Protein AF-A0A935ZWK7-F1 (afdb_monomer)

Secondary structure (DSSP, 8-state):
--SSSSSSSSSTT-PPPS---PEEEEEPPPB-TTS-HHHHHHHHHHHHHHH-BTTEEEPPHHHHHHHHHHH-TTTTT-HHHHHHHHHHHT-SEEEEEEEEEEETTEEEEEEEEEETTTTEEEEEEEEEESS--HHHHHHHHHHHHHHHHHHHHHHHS----------------------------PPPP-HHHHHHHHHHHHHHHHHHHHHHHHHHHHT-S----TT------THHHHHHHHHHHHHHHHHHHHHHHHHHHHHHHHHHHHTT--------SS--------

Structure (mmCIF, N/CA/C/O backbone):
data_AF-A0A935ZWK7-F1
#
_entry.id   AF-A0A935ZWK7-F1
#
loop_
_atom_site.group_PDB
_atom_site.id
_atom_site.type_symbol
_atom_site.label_atom_id
_atom_site.label_alt_id
_atom_site.label_comp_id
_atom_site.label_asym_id
_atom_site.label_entity_id
_atom_site.label_seq_id
_atom_site.pdbx_PDB_ins_code
_atom_site.Cartn_x
_atom_site.Cartn_y
_atom_site.Cartn_z
_atom_site.occupancy
_atom_site.B_iso_or_equiv
_atom_site.auth_seq_id
_atom_site.auth_comp_id
_atom_site.auth_asym_id
_atom_site.auth_atom_id
_atom_site.pdbx_PDB_model_num
ATOM 1 N N . MET A 1 1 ? -1.392 36.561 60.051 1.00 48.09 1 MET A N 1
ATOM 2 C CA . MET A 1 1 ? -0.704 35.305 59.671 1.00 48.09 1 MET A CA 1
ATOM 3 C C . MET A 1 1 ? -1.728 34.200 59.378 1.00 48.09 1 MET A C 1
ATOM 5 O O . MET A 1 1 ? -1.717 33.194 60.062 1.00 48.09 1 MET A O 1
ATOM 9 N N . ILE A 1 2 ? -2.638 34.373 58.407 1.00 50.47 2 ILE A N 1
ATOM 10 C CA . ILE A 1 2 ? -3.580 33.320 57.958 1.00 50.47 2 ILE A CA 1
ATOM 11 C C . ILE A 1 2 ? -4.003 33.648 56.513 1.00 50.47 2 ILE A C 1
ATOM 13 O O . ILE A 1 2 ? -5.090 34.166 56.312 1.00 50.47 2 ILE A O 1
ATOM 17 N N . THR A 1 3 ? -3.147 33.455 55.504 1.00 49.59 3 THR A N 1
ATOM 18 C CA . THR A 1 3 ? -3.555 33.679 54.090 1.00 49.59 3 THR A CA 1
ATOM 19 C C . THR A 1 3 ? -2.756 32.897 53.036 1.00 49.59 3 THR A C 1
ATOM 21 O O . THR A 1 3 ? -2.956 33.125 51.850 1.00 49.59 3 THR A O 1
ATOM 24 N N . ALA A 1 4 ? -1.883 31.951 53.406 1.00 52.19 4 ALA A N 1
ATOM 25 C CA . ALA A 1 4 ? -1.038 31.243 52.426 1.00 52.19 4 ALA A CA 1
ATOM 26 C C . ALA A 1 4 ? -1.385 29.756 52.212 1.00 52.19 4 ALA A C 1
ATOM 28 O O . ALA A 1 4 ? -0.907 29.156 51.256 1.00 52.19 4 ALA A O 1
ATOM 29 N N . SER A 1 5 ? -2.226 29.148 53.054 1.00 52.44 5 SER A N 1
ATOM 30 C CA . SER A 1 5 ? -2.435 27.689 53.026 1.00 52.44 5 SER A CA 1
ATOM 31 C C . SER A 1 5 ? -3.630 27.218 52.192 1.00 52.44 5 SER A C 1
ATOM 33 O O . SER A 1 5 ? -3.765 26.018 51.989 1.00 52.44 5 SER A O 1
ATOM 35 N N . LEU A 1 6 ? -4.483 28.115 51.678 1.00 50.94 6 LEU A N 1
ATOM 36 C CA . LEU A 1 6 ? -5.668 27.709 50.904 1.00 50.94 6 LEU A CA 1
ATOM 37 C C . LEU A 1 6 ? -5.434 27.586 49.388 1.00 50.94 6 LEU A C 1
ATOM 39 O O . LEU A 1 6 ? -6.281 27.033 48.698 1.00 50.94 6 LEU A O 1
ATOM 43 N N . LEU A 1 7 ? -4.299 28.063 48.864 1.00 50.19 7 LEU A N 1
ATOM 44 C CA . LEU A 1 7 ? -4.028 28.058 47.417 1.00 50.19 7 LEU A CA 1
ATOM 45 C C . LEU A 1 7 ? -3.317 26.789 46.914 1.00 50.19 7 LEU A C 1
ATOM 47 O O . LEU A 1 7 ? -3.263 26.565 45.711 1.00 50.19 7 LEU A O 1
ATOM 51 N N . LEU A 1 8 ? -2.800 25.942 47.811 1.00 50.59 8 LEU A N 1
ATOM 52 C CA . LEU A 1 8 ? -2.142 24.680 47.439 1.00 50.59 8 LEU A CA 1
ATOM 53 C C . LEU A 1 8 ? -3.094 23.475 47.376 1.00 50.59 8 LEU A C 1
ATOM 55 O O . LEU A 1 8 ? -2.723 22.448 46.818 1.00 50.59 8 LEU A O 1
ATOM 59 N N . ALA A 1 9 ? -4.321 23.588 47.892 1.00 51.53 9 ALA A N 1
ATOM 60 C CA . ALA A 1 9 ? -5.284 22.483 47.879 1.00 51.53 9 ALA A CA 1
ATOM 61 C C . ALA A 1 9 ? -6.073 22.358 46.559 1.00 51.53 9 ALA A C 1
ATOM 63 O O . ALA A 1 9 ? -6.648 21.308 46.297 1.00 51.53 9 ALA A O 1
ATOM 64 N N . THR A 1 10 ? -6.082 23.388 45.704 1.00 52.25 10 THR A N 1
ATOM 65 C CA . THR A 1 10 ? -6.788 23.379 44.405 1.00 52.25 10 THR A CA 1
ATOM 66 C C . THR A 1 10 ? -5.916 22.982 43.211 1.00 52.25 10 THR A C 1
ATOM 68 O O . THR A 1 10 ? -6.448 22.764 42.129 1.00 52.25 10 THR A O 1
ATOM 71 N N . LEU A 1 11 ? -4.596 22.846 43.381 1.00 51.00 11 LEU A N 1
ATOM 72 C CA . LEU A 1 11 ? -3.681 22.401 42.315 1.00 51.00 11 LEU A CA 1
ATOM 73 C C . LEU A 1 11 ? -3.442 20.881 42.304 1.00 51.00 11 LEU A C 1
ATOM 75 O O . LEU A 1 11 ? -2.898 20.366 41.335 1.00 51.00 11 LEU A O 1
ATOM 79 N N . ALA A 1 12 ? -3.874 20.156 43.341 1.00 50.16 12 ALA A N 1
ATOM 80 C CA . ALA A 1 12 ? -3.676 18.707 43.456 1.00 50.16 12 ALA A CA 1
ATOM 81 C C . ALA A 1 12 ? -4.795 17.857 42.815 1.00 50.16 12 ALA A C 1
ATOM 83 O O . ALA A 1 12 ? -4.689 16.636 42.808 1.00 50.16 12 ALA A O 1
ATOM 84 N N . THR A 1 13 ? -5.852 18.470 42.270 1.00 51.25 13 THR A N 1
ATOM 85 C CA . THR A 1 13 ? -6.933 17.765 41.548 1.00 51.25 13 THR A CA 1
ATOM 86 C C . THR A 1 13 ? -6.835 17.883 40.028 1.00 51.25 13 THR A C 1
ATOM 88 O O . THR A 1 13 ? -7.655 17.308 39.320 1.00 51.25 13 THR A O 1
ATOM 91 N N . LEU A 1 14 ? -5.809 18.563 39.505 1.00 47.50 14 LEU A N 1
ATOM 92 C CA . LEU A 1 14 ? -5.382 18.411 38.112 1.00 47.50 14 LEU A CA 1
ATOM 93 C C . LEU A 1 14 ? -4.530 17.138 38.002 1.00 47.50 14 LEU A C 1
ATOM 95 O O . LEU A 1 14 ? -3.352 17.191 37.655 1.00 47.50 14 LEU A O 1
ATOM 99 N N . GLN A 1 15 ? -5.118 15.987 38.342 1.00 52.16 15 GLN A N 1
ATOM 100 C CA . GLN A 1 15 ? -4.635 14.734 37.772 1.00 52.16 15 GLN A CA 1
ATOM 101 C C . GLN A 1 15 ? -4.740 14.917 36.252 1.00 52.16 15 GLN A C 1
ATOM 103 O O . GLN A 1 15 ? -5.825 15.286 35.786 1.00 52.16 15 GLN A O 1
ATOM 108 N N . PRO A 1 16 ? -3.642 14.771 35.482 1.00 52.88 16 PRO A N 1
ATOM 109 C CA . PRO A 1 16 ? -3.767 14.678 34.035 1.00 52.88 16 PRO A CA 1
ATOM 110 C C . PRO A 1 16 ? -4.803 13.588 33.790 1.00 52.88 16 PRO A C 1
ATOM 112 O O . PRO A 1 16 ? -4.703 12.522 34.392 1.00 52.88 16 PRO A O 1
ATOM 115 N N . ALA A 1 17 ? -5.858 13.921 33.047 1.00 55.53 17 ALA A N 1
ATOM 116 C CA . ALA A 1 17 ? -6.913 12.972 32.741 1.00 55.53 17 ALA A CA 1
ATOM 117 C C . ALA A 1 17 ? -6.248 11.685 32.242 1.00 55.53 17 ALA A C 1
ATOM 119 O O . ALA A 1 17 ? -5.498 11.732 31.267 1.00 55.53 17 ALA A O 1
ATOM 120 N N . ASP A 1 18 ? -6.452 10.604 32.997 1.00 50.31 18 ASP A N 1
ATOM 121 C CA . ASP A 1 18 ? -5.977 9.268 32.674 1.00 50.31 18 ASP A CA 1
ATOM 122 C C . ASP A 1 18 ? -6.343 8.954 31.221 1.00 50.31 18 ASP A C 1
ATOM 124 O O . ASP A 1 18 ? -7.511 9.054 30.838 1.00 50.31 18 ASP A O 1
ATOM 128 N N . ASP A 1 19 ? -5.310 8.615 30.451 1.00 56.81 19 ASP A N 1
ATOM 129 C CA . ASP A 1 19 ? -5.327 7.804 29.239 1.00 56.81 19 ASP A CA 1
ATOM 130 C C . ASP A 1 19 ? -6.547 8.009 28.327 1.00 56.81 19 ASP A C 1
ATOM 132 O O . ASP A 1 19 ? -7.502 7.224 28.330 1.00 56.81 19 ASP A O 1
ATOM 136 N N . GLU A 1 20 ? -6.493 9.038 27.468 1.00 56.72 20 GLU A N 1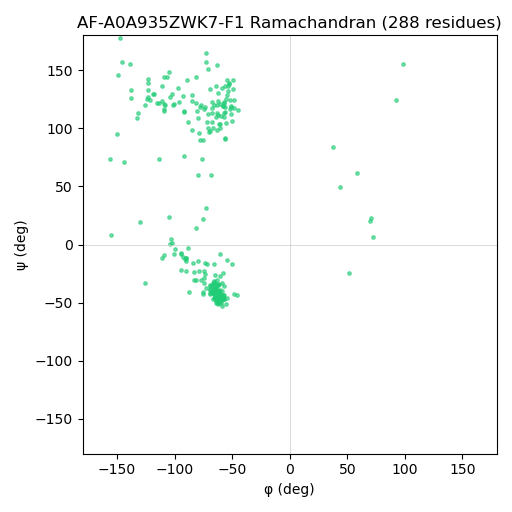
ATOM 137 C CA . GLU A 1 20 ? -7.314 9.017 26.254 1.00 56.72 20 GLU A CA 1
ATOM 138 C C . GLU A 1 20 ? -7.104 7.663 25.556 1.00 56.72 20 GLU A C 1
ATOM 140 O O . GLU A 1 20 ? -5.957 7.213 25.436 1.00 56.72 20 GLU A O 1
ATOM 145 N N . PRO A 1 21 ? -8.186 6.986 25.122 1.00 58.16 21 PRO A N 1
ATOM 146 C CA . PRO A 1 21 ? -8.098 5.654 24.546 1.00 58.16 21 PRO A CA 1
ATOM 147 C C . PRO A 1 21 ? -7.227 5.732 23.301 1.00 58.16 21 PRO A C 1
ATOM 149 O O . PRO A 1 21 ? -7.666 6.170 22.241 1.00 58.16 21 PRO A O 1
ATOM 152 N N . THR A 1 22 ? -5.969 5.338 23.449 1.00 78.75 22 THR A N 1
ATOM 153 C CA . THR A 1 22 ? -5.005 5.397 22.366 1.00 78.75 22 THR A CA 1
ATOM 154 C C . THR A 1 22 ? -5.307 4.211 21.463 1.00 78.75 22 THR A C 1
ATOM 156 O O . THR A 1 22 ? -5.291 3.061 21.910 1.00 78.75 22 THR A O 1
ATOM 159 N N . ALA A 1 23 ? -5.659 4.458 20.201 1.00 89.69 23 ALA A N 1
ATOM 160 C CA . ALA A 1 23 ? -5.842 3.355 19.269 1.00 89.69 23 ALA A CA 1
ATOM 161 C C . ALA A 1 23 ? -4.490 2.702 19.013 1.00 89.69 23 ALA A C 1
ATOM 163 O O . ALA A 1 23 ? -3.590 3.327 18.455 1.00 89.69 23 ALA A O 1
ATOM 164 N N . VAL A 1 24 ? -4.373 1.430 19.386 1.00 94.88 24 VAL A N 1
ATOM 165 C CA . VAL A 1 24 ? -3.205 0.620 19.053 1.00 94.88 24 VAL A CA 1
ATOM 166 C C . VAL A 1 24 ? -3.362 0.107 17.625 1.00 94.88 24 VAL A C 1
ATOM 168 O O . VAL A 1 24 ? -4.346 -0.571 17.295 1.00 94.88 24 VAL A O 1
ATOM 171 N N . VAL A 1 25 ? -2.395 0.436 16.772 1.00 96.38 25 VAL A N 1
ATOM 172 C CA . VAL A 1 25 ? -2.420 0.142 15.337 1.00 96.38 25 VAL A CA 1
ATOM 173 C C . VAL A 1 25 ? -1.191 -0.660 14.935 1.00 96.38 25 VAL A C 1
ATOM 175 O O . VAL A 1 25 ? -0.057 -0.244 15.157 1.00 96.38 25 VAL A O 1
ATOM 178 N N . GLY A 1 26 ? -1.412 -1.814 14.311 1.00 95.88 26 GLY A N 1
ATOM 179 C CA . GLY A 1 26 ? -0.348 -2.601 13.691 1.00 95.88 26 GLY A CA 1
ATOM 180 C C . GLY A 1 26 ? -0.185 -2.240 12.218 1.00 95.88 26 GLY A C 1
ATOM 181 O O . GLY A 1 26 ? -1.157 -2.300 11.465 1.00 95.88 26 GLY A O 1
ATOM 182 N N . VAL A 1 27 ? 1.032 -1.919 11.782 1.00 96.19 27 VAL A N 1
ATOM 183 C CA . VAL A 1 27 ? 1.344 -1.710 10.359 1.00 96.19 27 VAL A CA 1
ATOM 184 C C . VAL A 1 27 ? 2.007 -2.968 9.812 1.00 96.19 27 VAL A C 1
ATOM 186 O O . VAL A 1 27 ? 3.037 -3.414 10.313 1.00 96.19 27 VAL A O 1
ATOM 189 N N . LEU A 1 28 ? 1.400 -3.574 8.793 1.00 94.44 28 LEU A N 1
ATOM 190 C CA . LEU A 1 28 ? 1.948 -4.756 8.132 1.00 94.44 28 LEU A CA 1
ATOM 191 C C . LEU A 1 28 ? 3.015 -4.370 7.096 1.00 94.44 28 LEU A C 1
ATOM 193 O O . LEU A 1 28 ? 2.846 -3.361 6.406 1.00 94.44 28 LEU A O 1
ATOM 197 N N . PRO A 1 29 ? 4.084 -5.176 6.926 1.00 92.31 29 PRO A N 1
ATOM 198 C CA . PRO A 1 29 ? 5.064 -4.955 5.868 1.00 92.31 29 PRO A CA 1
ATOM 199 C C . PRO A 1 29 ? 4.385 -4.846 4.493 1.00 92.31 29 PRO A C 1
ATOM 201 O O . PRO A 1 29 ? 3.473 -5.631 4.205 1.00 92.31 29 PRO A O 1
ATOM 204 N N . PRO A 1 30 ? 4.814 -3.912 3.624 1.00 90.38 30 PRO A N 1
ATOM 205 C CA . PRO A 1 30 ? 4.126 -3.672 2.371 1.00 90.38 30 PRO A CA 1
ATOM 206 C C . PRO A 1 30 ? 4.305 -4.860 1.425 1.00 90.38 30 PRO A C 1
ATOM 208 O O . PRO A 1 30 ? 5.419 -5.348 1.201 1.00 90.38 30 PRO A O 1
ATOM 211 N N . VAL A 1 31 ? 3.210 -5.299 0.809 1.00 91.19 31 VAL A N 1
ATOM 212 C CA . VAL A 1 31 ? 3.234 -6.309 -0.252 1.00 91.19 31 VAL A CA 1
ATOM 213 C C . VAL A 1 31 ? 3.680 -5.625 -1.539 1.00 91.19 31 VAL A C 1
ATOM 215 O O . VAL A 1 31 ? 2.869 -5.077 -2.282 1.00 91.19 31 VAL A O 1
ATOM 218 N N . ALA A 1 32 ? 4.992 -5.612 -1.767 1.00 88.38 32 ALA A N 1
ATOM 219 C CA . ALA A 1 32 ? 5.602 -4.918 -2.896 1.00 88.38 32 ALA A CA 1
ATOM 220 C C . ALA A 1 32 ? 6.815 -5.686 -3.453 1.00 88.38 32 ALA A C 1
ATOM 222 O O . ALA A 1 32 ? 7.965 -5.282 -3.242 1.00 88.38 32 ALA A O 1
ATOM 223 N N . PRO A 1 33 ? 6.596 -6.835 -4.118 1.00 86.06 33 PRO A N 1
ATOM 224 C CA . PRO A 1 33 ? 7.687 -7.694 -4.582 1.00 86.06 33 PRO A CA 1
ATOM 225 C C . PRO A 1 33 ? 8.564 -7.023 -5.649 1.00 86.06 33 PRO A C 1
ATOM 227 O O . PRO A 1 33 ? 9.742 -7.351 -5.754 1.00 86.06 33 PRO A O 1
ATOM 230 N N . GLU A 1 34 ? 8.002 -6.078 -6.403 1.00 86.75 34 GLU A N 1
ATOM 231 C CA . GLU A 1 34 ? 8.663 -5.395 -7.522 1.00 86.75 34 GLU A CA 1
ATOM 232 C C . GLU A 1 34 ? 9.538 -4.215 -7.070 1.00 86.75 34 GLU A C 1
ATOM 234 O O . GLU A 1 34 ? 10.511 -3.888 -7.742 1.00 86.75 34 GLU A O 1
ATOM 239 N N . LEU A 1 35 ? 9.261 -3.634 -5.896 1.00 85.88 35 LEU A N 1
ATOM 240 C CA . LEU A 1 35 ? 10.050 -2.526 -5.356 1.00 85.88 35 LEU A CA 1
ATOM 241 C C . LEU A 1 35 ? 11.441 -2.972 -4.887 1.00 85.88 35 LEU A C 1
ATOM 243 O O . LEU A 1 35 ? 11.638 -4.084 -4.377 1.00 85.88 35 LEU A O 1
ATOM 247 N N . ALA A 1 36 ? 12.405 -2.054 -4.957 1.00 88.31 36 ALA A N 1
ATOM 248 C CA . ALA A 1 36 ? 13.690 -2.232 -4.291 1.00 88.31 36 ALA A CA 1
ATOM 249 C C . ALA A 1 36 ? 13.511 -2.314 -2.762 1.00 88.31 36 ALA A C 1
ATOM 251 O O . ALA A 1 36 ? 12.554 -1.779 -2.196 1.00 88.31 36 ALA A O 1
ATOM 252 N N . VAL A 1 37 ? 14.453 -2.970 -2.072 1.00 88.75 37 VAL A N 1
ATOM 253 C CA . VAL A 1 37 ? 14.423 -3.109 -0.602 1.00 88.75 37 VAL A CA 1
ATOM 254 C C . VAL A 1 37 ? 14.322 -1.739 0.072 1.00 88.75 37 VAL A C 1
ATOM 256 O O . VAL A 1 37 ? 13.449 -1.549 0.915 1.00 88.75 37 VAL A O 1
ATOM 259 N N . ASP A 1 38 ? 15.133 -0.778 -0.367 1.00 88.00 38 ASP A N 1
ATOM 260 C CA . ASP A 1 38 ? 15.183 0.569 0.212 1.00 88.00 38 ASP A CA 1
ATOM 261 C C . ASP A 1 38 ? 13.860 1.330 0.028 1.00 88.00 38 ASP A C 1
ATOM 263 O O . ASP A 1 38 ? 13.404 2.024 0.933 1.00 88.00 38 ASP A O 1
ATOM 267 N N . GLN A 1 39 ? 13.181 1.139 -1.107 1.00 87.88 39 GLN A N 1
ATOM 268 C CA . GLN A 1 39 ? 11.873 1.749 -1.367 1.00 87.88 39 GLN A CA 1
ATOM 269 C C . GLN A 1 39 ? 10.778 1.147 -0.481 1.00 87.88 39 GLN A C 1
ATOM 271 O O . GLN A 1 39 ? 9.927 1.876 0.022 1.00 87.88 39 GLN A O 1
ATOM 276 N N . ARG A 1 40 ? 10.801 -0.172 -0.246 1.00 90.38 40 ARG A N 1
ATOM 277 C CA . ARG A 1 40 ? 9.866 -0.813 0.695 1.00 90.38 40 ARG A CA 1
ATOM 278 C C . ARG A 1 40 ? 10.044 -0.283 2.113 1.00 90.38 40 ARG A C 1
ATOM 280 O O . ARG A 1 40 ? 9.050 -0.029 2.787 1.00 90.38 40 ARG A O 1
ATOM 287 N N . VAL A 1 41 ? 11.296 -0.122 2.545 1.00 90.62 41 VAL A N 1
ATOM 288 C CA . VAL A 1 41 ? 11.627 0.462 3.851 1.00 90.62 41 VAL A CA 1
ATOM 289 C C . VAL A 1 41 ? 11.109 1.895 3.927 1.00 90.62 41 VAL A C 1
ATOM 291 O O . VAL A 1 41 ? 10.397 2.216 4.870 1.00 90.62 41 VAL A O 1
ATOM 294 N N . LEU A 1 42 ? 11.351 2.709 2.895 1.00 89.69 42 LEU A N 1
ATOM 295 C CA . LEU A 1 42 ? 10.866 4.087 2.830 1.00 89.69 42 LEU A CA 1
ATOM 296 C C . LEU A 1 42 ? 9.339 4.188 2.966 1.00 89.69 42 LEU A C 1
ATOM 298 O O . LEU A 1 42 ? 8.848 5.032 3.716 1.00 89.69 42 LEU A O 1
ATOM 302 N N . VAL A 1 43 ? 8.584 3.358 2.236 1.00 90.75 43 VAL A N 1
ATOM 303 C CA . VAL A 1 43 ? 7.112 3.343 2.304 1.00 90.75 43 VAL A CA 1
ATOM 304 C C . VAL A 1 43 ? 6.653 2.989 3.716 1.00 90.75 43 VAL A C 1
ATOM 306 O O . VAL A 1 43 ? 5.820 3.693 4.280 1.00 90.75 43 VAL A O 1
ATOM 309 N N . PHE A 1 44 ? 7.227 1.939 4.300 1.00 92.69 44 PHE A N 1
ATOM 310 C CA . PHE A 1 44 ? 6.853 1.471 5.629 1.00 92.69 44 PHE A CA 1
ATOM 311 C C . PHE A 1 44 ? 7.170 2.502 6.724 1.00 92.69 44 PHE A C 1
ATOM 313 O O . PHE A 1 44 ? 6.280 2.866 7.486 1.00 92.69 44 PHE A O 1
ATOM 320 N N . GLU A 1 45 ? 8.388 3.053 6.743 1.00 92.56 45 GLU A N 1
ATOM 321 C CA . GLU A 1 45 ? 8.792 4.092 7.705 1.00 92.56 45 GLU A CA 1
ATOM 322 C C . GLU A 1 45 ? 7.958 5.369 7.564 1.00 92.56 45 GLU A C 1
ATOM 324 O O . GLU A 1 45 ? 7.664 6.040 8.553 1.00 92.56 45 GLU A O 1
ATOM 329 N N . THR A 1 46 ? 7.561 5.717 6.335 1.00 93.88 46 THR A N 1
ATOM 330 C CA . THR A 1 46 ? 6.668 6.858 6.102 1.00 93.88 46 THR A CA 1
ATOM 331 C C . THR A 1 46 ? 5.303 6.597 6.732 1.00 93.88 46 THR A C 1
ATOM 333 O O . THR A 1 46 ? 4.789 7.472 7.419 1.00 93.88 46 THR A O 1
ATOM 336 N N . ILE A 1 47 ? 4.734 5.400 6.573 1.00 94.69 47 ILE A N 1
ATOM 337 C CA . ILE A 1 47 ? 3.440 5.069 7.183 1.00 94.69 47 ILE A CA 1
ATOM 338 C C . ILE A 1 47 ? 3.541 5.102 8.712 1.00 94.69 47 ILE A C 1
ATOM 340 O O . ILE A 1 47 ? 2.741 5.778 9.350 1.00 94.69 47 ILE A O 1
ATOM 344 N N . GLU A 1 48 ? 4.533 4.433 9.308 1.00 93.88 48 GLU A N 1
ATOM 345 C CA . GLU A 1 48 ? 4.697 4.407 10.770 1.00 93.88 48 GLU A CA 1
ATOM 346 C C . GLU A 1 48 ? 4.859 5.814 11.356 1.00 93.88 48 GLU A C 1
ATOM 348 O O . GLU A 1 48 ? 4.204 6.157 12.343 1.00 93.88 48 GLU A O 1
ATOM 353 N N . ARG A 1 49 ? 5.689 6.654 10.723 1.00 93.25 49 ARG A N 1
ATOM 354 C CA . ARG A 1 49 ? 5.945 8.019 11.192 1.00 93.25 49 ARG A CA 1
ATOM 355 C C . ARG A 1 49 ? 4.709 8.907 11.111 1.00 93.25 49 ARG A C 1
ATOM 357 O O . ARG A 1 49 ? 4.451 9.652 12.048 1.00 93.25 49 ARG A O 1
ATOM 364 N N . GLU A 1 50 ? 3.988 8.884 9.992 1.00 94.00 50 GLU A N 1
ATOM 365 C CA . GLU A 1 50 ? 2.857 9.800 9.781 1.00 94.00 50 GLU A CA 1
ATOM 366 C C . GLU A 1 50 ? 1.592 9.340 10.527 1.00 94.00 50 GLU A C 1
ATOM 368 O O . GLU A 1 50 ? 0.716 10.156 10.825 1.00 94.00 50 GLU A O 1
ATOM 373 N N . LEU A 1 51 ? 1.493 8.046 10.852 1.00 94.06 51 LEU A N 1
ATOM 374 C CA . LEU A 1 51 ? 0.365 7.480 11.589 1.00 94.06 51 LEU A CA 1
ATOM 375 C C . LEU A 1 51 ? 0.479 7.688 13.108 1.00 94.06 51 LEU A C 1
ATOM 377 O O . LEU A 1 51 ? -0.543 7.829 13.779 1.00 94.06 51 LEU A O 1
ATOM 381 N N . ALA A 1 52 ? 1.702 7.730 13.647 1.00 92.31 52 ALA A N 1
ATOM 382 C CA . ALA A 1 52 ? 1.958 7.908 15.074 1.00 92.31 52 ALA A CA 1
ATOM 383 C C . ALA A 1 52 ? 1.562 9.311 15.562 1.00 92.31 52 ALA A C 1
ATOM 385 O O . ALA A 1 52 ? 2.042 10.334 15.068 1.00 92.31 52 ALA A O 1
ATOM 386 N N . THR A 1 53 ? 0.668 9.375 16.550 1.00 89.44 53 THR A N 1
ATOM 387 C CA . THR A 1 53 ? 0.150 10.637 17.106 1.00 89.44 53 THR A CA 1
ATOM 388 C C . THR A 1 53 ? -0.155 10.481 18.593 1.00 89.44 53 THR A C 1
ATOM 390 O O . THR A 1 53 ? -0.040 9.388 19.130 1.00 89.44 53 THR A O 1
ATOM 393 N N . ALA A 1 54 ? -0.594 11.548 19.267 1.00 79.31 54 ALA A N 1
ATOM 394 C CA . ALA A 1 54 ? -1.033 11.448 20.662 1.00 79.31 54 ALA A CA 1
ATOM 395 C C . ALA A 1 54 ? -2.227 10.486 20.861 1.00 79.31 54 ALA A C 1
ATOM 397 O O . ALA A 1 54 ? -2.356 9.914 21.933 1.00 79.31 54 ALA A O 1
ATOM 398 N N . ALA A 1 55 ? -3.066 10.287 19.835 1.00 88.50 55 ALA A N 1
ATOM 399 C CA . ALA A 1 55 ? -4.254 9.429 19.893 1.00 88.50 55 ALA A CA 1
ATOM 400 C C . ALA A 1 55 ? -4.047 8.038 19.258 1.00 88.50 55 ALA A C 1
ATOM 402 O O . ALA A 1 55 ? -4.926 7.179 19.349 1.00 88.50 55 ALA A O 1
ATOM 403 N N . ILE A 1 56 ? -2.908 7.813 18.589 1.00 93.31 56 ILE A N 1
ATOM 404 C CA . ILE A 1 56 ? -2.620 6.585 17.839 1.00 93.31 56 ILE A CA 1
ATOM 405 C C . ILE A 1 56 ? -1.233 6.068 18.215 1.00 93.31 56 ILE A C 1
ATOM 407 O O . ILE A 1 56 ? -0.218 6.673 17.861 1.00 93.31 56 ILE A O 1
ATOM 411 N N . GLU A 1 57 ? -1.206 4.909 18.868 1.00 94.81 57 GLU A N 1
ATOM 412 C CA . GLU A 1 57 ? 0.006 4.165 19.186 1.00 94.81 57 GLU A CA 1
ATOM 413 C C . GLU A 1 57 ? 0.278 3.176 18.054 1.00 94.81 57 GLU A C 1
ATOM 415 O O . GLU A 1 57 ? -0.474 2.225 17.833 1.00 94.81 57 GLU A O 1
ATOM 420 N N . VAL A 1 58 ? 1.373 3.390 17.331 1.00 96.19 58 VAL A N 1
ATOM 421 C CA . VAL A 1 58 ? 1.829 2.442 16.315 1.00 96.19 58 VAL A CA 1
ATOM 422 C C . VAL A 1 58 ? 2.664 1.363 16.996 1.00 96.19 58 VAL A C 1
ATOM 424 O O . VAL A 1 58 ? 3.657 1.659 17.662 1.00 96.19 58 VAL A O 1
ATOM 427 N N . VAL A 1 59 ? 2.264 0.102 16.829 1.00 96.25 59 VAL A N 1
ATOM 428 C CA . VAL A 1 59 ? 3.003 -1.038 17.376 1.00 96.25 59 VAL A CA 1
ATOM 429 C C . VAL A 1 59 ? 4.401 -1.083 16.749 1.00 96.25 59 VAL A C 1
ATOM 431 O O . VAL A 1 59 ? 4.494 -1.104 15.522 1.00 96.25 59 VAL A O 1
ATOM 434 N N . PRO A 1 60 ? 5.481 -1.197 17.550 1.00 94.62 60 PRO A N 1
ATOM 435 C CA . PRO A 1 60 ? 6.834 -1.301 17.022 1.00 94.62 60 PRO A CA 1
ATOM 436 C C . PRO A 1 60 ? 6.994 -2.470 16.053 1.00 94.62 60 PRO A C 1
ATOM 438 O O . PRO A 1 60 ? 6.565 -3.599 16.337 1.00 94.62 60 PRO A O 1
ATOM 441 N N . ARG A 1 61 ? 7.687 -2.207 14.946 1.00 92.62 61 ARG A N 1
ATOM 442 C CA . ARG A 1 61 ? 7.946 -3.168 13.877 1.00 92.62 61 ARG A CA 1
ATOM 443 C C . ARG A 1 61 ? 8.464 -4.513 14.375 1.00 92.62 61 ARG A C 1
ATOM 445 O O . ARG A 1 61 ? 7.990 -5.551 13.928 1.00 92.62 61 ARG A O 1
ATOM 452 N N . GLU A 1 62 ? 9.382 -4.535 15.339 1.00 94.38 62 GLU A N 1
ATOM 453 C CA . GLU A 1 62 ? 9.980 -5.778 15.842 1.00 94.38 62 GLU A CA 1
ATOM 454 C C . GLU A 1 62 ? 8.943 -6.696 16.501 1.00 94.38 62 GLU A C 1
ATOM 456 O O . GLU A 1 62 ? 9.090 -7.922 16.490 1.00 94.38 62 GLU A O 1
ATOM 461 N N . ARG A 1 63 ? 7.891 -6.116 17.094 1.00 95.50 63 ARG A N 1
ATOM 462 C CA . ARG A 1 63 ? 6.787 -6.874 17.691 1.00 95.50 63 ARG A CA 1
ATOM 463 C C . ARG A 1 63 ? 5.878 -7.448 16.606 1.00 95.50 63 ARG A C 1
ATOM 465 O O . ARG A 1 63 ? 5.486 -8.608 16.718 1.00 95.50 63 ARG A O 1
ATOM 472 N N . VAL A 1 64 ? 5.600 -6.674 15.554 1.00 95.12 64 VAL A N 1
ATOM 473 C CA . VAL A 1 64 ? 4.834 -7.134 14.384 1.00 95.12 64 VAL A CA 1
ATOM 474 C C . VAL A 1 64 ? 5.577 -8.257 13.659 1.00 95.12 64 VAL A C 1
ATOM 476 O O . VAL A 1 64 ? 4.999 -9.316 13.427 1.00 95.12 64 VAL A O 1
ATOM 479 N N . ASP A 1 65 ? 6.868 -8.075 13.375 1.00 93.62 65 ASP A N 1
ATOM 480 C CA . ASP A 1 65 ? 7.707 -9.055 12.678 1.00 93.62 65 ASP A CA 1
ATOM 481 C C . ASP A 1 65 ? 7.825 -10.369 13.470 1.00 93.62 65 ASP A C 1
ATOM 483 O O . ASP A 1 65 ? 7.733 -11.454 12.893 1.00 93.62 65 ASP A O 1
ATOM 487 N N . ARG A 1 66 ? 7.955 -10.297 14.804 1.00 95.12 66 ARG A N 1
ATOM 488 C CA . ARG A 1 66 ? 7.957 -11.487 15.671 1.00 95.12 66 ARG A CA 1
ATOM 489 C C . ARG A 1 66 ? 6.629 -12.240 15.609 1.00 95.12 66 ARG A C 1
ATOM 491 O O . ARG A 1 66 ? 6.632 -13.452 15.419 1.00 95.12 66 ARG A O 1
ATOM 498 N N . ALA A 1 67 ? 5.508 -11.531 15.731 1.00 95.12 67 ALA A N 1
ATOM 499 C CA . ALA A 1 67 ? 4.187 -12.148 15.671 1.00 95.12 67 ALA A CA 1
ATOM 500 C C . ALA A 1 67 ? 3.897 -12.750 14.281 1.00 95.12 67 ALA A C 1
ATOM 502 O O . ALA A 1 67 ? 3.334 -13.838 14.173 1.00 95.12 67 ALA A O 1
ATOM 503 N N . LEU A 1 68 ? 4.341 -12.095 13.204 1.00 94.19 68 LEU A N 1
ATOM 504 C CA . LEU A 1 68 ? 4.263 -12.635 11.845 1.00 94.19 68 LEU A CA 1
ATOM 505 C C . LEU A 1 68 ? 5.107 -13.900 11.663 1.00 94.19 68 LEU A C 1
ATOM 507 O O . LEU A 1 68 ? 4.659 -14.834 10.999 1.00 94.19 68 LEU A O 1
ATOM 511 N N . ALA A 1 69 ? 6.306 -13.955 12.248 1.00 93.00 69 ALA A N 1
ATOM 512 C CA . ALA A 1 69 ? 7.161 -15.138 12.179 1.00 93.00 69 ALA A CA 1
ATOM 513 C C . ALA A 1 69 ? 6.507 -16.369 12.834 1.00 93.00 69 ALA A C 1
ATOM 515 O O . ALA A 1 69 ? 6.663 -17.481 12.334 1.00 93.00 69 ALA A O 1
ATOM 516 N N . GLU A 1 70 ? 5.739 -16.171 13.908 1.00 93.69 70 GLU A N 1
ATOM 517 C CA . GLU A 1 70 ? 4.989 -17.235 14.588 1.00 93.69 70 GLU A CA 1
ATOM 518 C C . GLU A 1 70 ? 3.736 -17.677 13.809 1.00 93.69 70 GLU A C 1
ATOM 520 O O . GLU A 1 70 ? 3.367 -18.852 13.837 1.00 93.69 70 GLU A O 1
ATOM 525 N N . LEU A 1 71 ? 3.086 -16.754 13.088 1.00 91.00 71 LEU A N 1
ATOM 526 C CA . LEU A 1 71 ? 1.834 -17.002 12.358 1.00 91.00 71 LEU A CA 1
ATOM 527 C C . LEU A 1 71 ? 2.027 -17.469 10.904 1.00 91.00 71 LEU A C 1
ATOM 529 O O . LEU A 1 71 ? 1.126 -18.098 10.343 1.00 91.00 71 LEU A O 1
ATOM 533 N N . GLY A 1 72 ? 3.180 -17.179 10.295 1.00 82.69 72 GLY A N 1
ATOM 534 C CA . GLY A 1 72 ? 3.491 -17.458 8.890 1.00 82.69 72 GLY A CA 1
ATOM 535 C C . GLY A 1 72 ? 3.301 -16.250 7.955 1.00 82.69 72 GLY A C 1
ATOM 536 O O . GLY A 1 72 ? 2.530 -15.328 8.213 1.00 82.69 72 GLY A O 1
ATOM 537 N N . ALA A 1 73 ? 4.014 -16.253 6.823 1.00 67.31 73 ALA A N 1
ATOM 538 C CA . ALA A 1 73 ? 4.307 -15.067 6.001 1.00 67.31 73 ALA A CA 1
ATOM 539 C C . ALA A 1 73 ? 3.158 -14.494 5.127 1.00 67.31 73 ALA A C 1
ATOM 541 O O . ALA A 1 73 ? 3.432 -13.799 4.152 1.00 67.31 73 ALA A O 1
ATOM 542 N N . ALA A 1 74 ? 1.880 -14.757 5.423 1.00 74.75 74 ALA A N 1
ATOM 543 C CA . ALA A 1 74 ? 0.770 -14.416 4.515 1.00 74.75 74 ALA A CA 1
ATOM 544 C C . ALA A 1 74 ? -0.403 -13.646 5.148 1.00 74.75 74 ALA A C 1
ATOM 546 O O . ALA A 1 74 ? -1.487 -13.599 4.565 1.00 74.75 74 ALA A O 1
ATOM 547 N N . CYS A 1 75 ? -0.214 -12.992 6.300 1.00 83.88 75 CYS A N 1
ATOM 548 C CA . CYS A 1 75 ? -1.331 -12.302 6.955 1.00 83.88 75 CYS A CA 1
ATOM 549 C C . CYS A 1 75 ? -1.902 -11.106 6.177 1.00 83.88 75 CYS A C 1
ATOM 551 O O . CYS A 1 75 ? -3.026 -10.716 6.452 1.00 83.88 75 CYS A O 1
ATOM 553 N N . GLY A 1 76 ? -1.203 -10.541 5.187 1.00 79.12 76 GLY A N 1
ATOM 554 C CA . GLY A 1 76 ? -1.706 -9.380 4.438 1.00 79.12 76 GLY A CA 1
ATOM 555 C C . GLY A 1 76 ? -3.069 -9.596 3.768 1.00 79.12 76 GLY A C 1
ATOM 556 O O . GLY A 1 76 ? -3.888 -8.683 3.768 1.00 79.12 76 GLY A O 1
ATOM 557 N N . ASN A 1 77 ? -3.340 -10.808 3.267 1.00 83.38 77 ASN A N 1
ATOM 558 C CA . ASN A 1 77 ? -4.533 -11.116 2.463 1.00 83.38 77 ASN A CA 1
ATOM 559 C C . ASN A 1 77 ? -5.576 -11.989 3.184 1.00 83.38 77 ASN A C 1
ATOM 561 O O . ASN A 1 77 ? -6.669 -12.189 2.660 1.00 83.38 77 ASN A O 1
ATOM 565 N N . ASP A 1 78 ? -5.250 -12.525 4.362 1.00 89.25 78 ASP A N 1
ATOM 566 C CA . ASP A 1 78 ? -6.103 -13.457 5.104 1.00 89.25 78 ASP A CA 1
ATOM 567 C C . ASP A 1 78 ? -6.682 -12.771 6.350 1.00 89.25 78 ASP A C 1
ATOM 569 O O . ASP A 1 78 ? -5.950 -12.418 7.278 1.00 89.25 78 ASP A O 1
ATOM 573 N N . GLY A 1 79 ? -8.007 -12.592 6.380 1.00 87.88 79 GLY A N 1
ATOM 574 C CA . GLY A 1 79 ? -8.704 -11.940 7.493 1.00 87.88 79 GLY A CA 1
ATOM 575 C C . GLY A 1 79 ? -8.497 -12.638 8.843 1.00 87.88 79 GLY A C 1
ATOM 576 O O . GLY A 1 79 ? -8.238 -11.970 9.843 1.00 87.88 79 GLY A O 1
ATOM 577 N N . GLY A 1 80 ? -8.502 -13.975 8.873 1.00 91.00 80 GLY A N 1
ATOM 578 C CA . GLY A 1 80 ? -8.275 -14.748 10.097 1.00 91.00 80 GLY A CA 1
ATOM 579 C C . GLY A 1 80 ? -6.830 -14.653 10.597 1.00 91.00 80 GLY A C 1
ATOM 580 O O . GLY A 1 80 ? -6.577 -14.610 11.802 1.00 91.00 80 GLY A O 1
ATOM 581 N N . CYS A 1 81 ? -5.862 -14.569 9.685 1.00 93.25 81 CYS A N 1
ATOM 582 C CA . CYS A 1 81 ? -4.465 -14.296 10.014 1.00 93.25 81 CYS A CA 1
ATOM 583 C C . CYS A 1 81 ? -4.300 -12.888 10.603 1.00 93.25 81 CYS A C 1
ATOM 585 O O . CYS A 1 81 ? -3.661 -12.755 11.646 1.00 93.25 81 CYS A O 1
ATOM 587 N N . ARG A 1 82 ? -4.935 -11.861 10.012 1.00 93.94 82 ARG A N 1
ATOM 588 C CA . ARG A 1 82 ? -4.918 -10.485 10.552 1.00 93.94 82 ARG A CA 1
ATOM 589 C C . ARG A 1 82 ? -5.510 -10.404 11.954 1.00 93.94 82 ARG A C 1
ATOM 591 O O . ARG A 1 82 ? -4.887 -9.798 12.818 1.00 93.94 82 ARG A O 1
ATOM 598 N N . GLY A 1 83 ? -6.646 -11.058 12.206 1.00 93.69 83 GLY A N 1
ATOM 599 C CA . GLY A 1 83 ? -7.255 -11.095 13.540 1.00 93.69 83 GLY A CA 1
ATOM 600 C C . GLY A 1 83 ? -6.335 -11.716 14.600 1.00 93.69 83 GLY A C 1
ATOM 601 O O . GLY A 1 83 ? -6.164 -11.159 15.687 1.00 93.69 83 GLY A O 1
ATOM 602 N N . ARG A 1 84 ? -5.664 -12.831 14.271 1.00 94.75 84 ARG A N 1
ATOM 603 C CA . ARG A 1 84 ? -4.679 -13.465 15.169 1.00 94.75 84 ARG A CA 1
ATOM 604 C C . ARG A 1 84 ? -3.443 -12.598 15.391 1.00 94.75 84 ARG A C 1
ATOM 606 O O . ARG A 1 84 ? -2.989 -12.491 16.525 1.00 94.75 84 ARG A O 1
ATOM 613 N N . LEU A 1 85 ? -2.927 -11.968 14.336 1.00 95.44 85 LEU A N 1
ATOM 614 C CA . LEU A 1 85 ? -1.795 -11.048 14.429 1.00 95.44 85 LEU A CA 1
ATOM 615 C C . LEU A 1 85 ? -2.114 -9.879 15.354 1.00 95.44 85 LEU A C 1
ATOM 617 O O . LEU A 1 85 ? -1.345 -9.593 16.263 1.00 95.44 85 LEU A O 1
ATOM 621 N N . ALA A 1 86 ? -3.254 -9.231 15.141 1.00 94.94 86 ALA A N 1
ATOM 622 C CA . ALA A 1 86 ? -3.671 -8.092 15.937 1.00 94.94 86 ALA A CA 1
ATOM 623 C C . ALA A 1 86 ? -3.876 -8.453 17.405 1.00 94.94 86 ALA A C 1
ATOM 625 O O . ALA A 1 86 ? -3.407 -7.731 18.277 1.00 94.94 86 ALA A O 1
ATOM 626 N N . THR A 1 87 ? -4.460 -9.625 17.669 1.00 95.19 87 THR A N 1
ATOM 627 C CA . THR A 1 87 ? -4.550 -10.176 19.027 1.00 95.19 87 THR A CA 1
ATOM 628 C C . THR A 1 87 ? -3.161 -10.365 19.643 1.00 95.19 87 THR A C 1
ATOM 630 O O . THR A 1 87 ? -2.945 -9.985 20.790 1.00 95.19 87 THR A O 1
ATOM 633 N N . ALA A 1 88 ? -2.197 -10.903 18.886 1.00 95.69 88 ALA A N 1
ATOM 634 C CA . ALA A 1 88 ? -0.832 -11.128 19.364 1.00 95.69 88 ALA A CA 1
ATOM 635 C C . ALA A 1 88 ? -0.072 -9.825 19.671 1.00 95.69 88 ALA A C 1
ATOM 637 O O . ALA A 1 88 ? 0.770 -9.803 20.568 1.00 95.69 88 ALA A O 1
ATOM 638 N N . ILE A 1 89 ? -0.365 -8.740 18.948 1.00 95.88 89 ILE A N 1
ATOM 639 C CA . ILE A 1 89 ? 0.291 -7.437 19.139 1.00 95.88 89 ILE A CA 1
ATOM 640 C C . ILE A 1 89 ? -0.530 -6.431 19.961 1.00 95.88 89 ILE A C 1
ATOM 642 O O . ILE A 1 89 ? -0.028 -5.344 20.237 1.00 95.88 89 ILE A O 1
ATOM 646 N N . GLY A 1 90 ? -1.757 -6.783 20.358 1.00 95.44 90 GLY A N 1
ATOM 647 C CA . GLY A 1 90 ? -2.684 -5.906 21.079 1.00 95.44 90 GLY A CA 1
ATOM 648 C C . GLY A 1 90 ? -3.269 -4.768 20.235 1.00 95.44 90 GLY A C 1
ATOM 649 O O . GLY A 1 90 ? -3.671 -3.754 20.794 1.00 95.44 90 GLY A O 1
ATOM 650 N N . ALA A 1 91 ? -3.294 -4.900 18.907 1.00 96.62 91 ALA A N 1
ATOM 651 C CA . ALA A 1 91 ? -3.822 -3.873 18.013 1.00 96.62 91 ALA A CA 1
ATOM 652 C C . ALA A 1 91 ? -5.326 -4.047 17.769 1.00 96.62 91 ALA A C 1
ATOM 654 O O . ALA A 1 91 ? -5.804 -5.163 17.569 1.00 96.62 91 ALA A O 1
ATOM 655 N N . ARG A 1 92 ? -6.061 -2.932 17.707 1.00 95.56 92 ARG A N 1
ATOM 656 C CA . ARG A 1 92 ? -7.456 -2.913 17.235 1.00 95.56 92 ARG A CA 1
ATOM 657 C C . ARG A 1 92 ? -7.525 -2.748 15.721 1.00 95.56 92 ARG A C 1
ATOM 659 O O . ARG A 1 92 ? -8.331 -3.401 15.058 1.00 95.56 92 ARG A O 1
ATOM 666 N N . PHE A 1 93 ? -6.674 -1.878 15.182 1.00 97.12 93 PHE A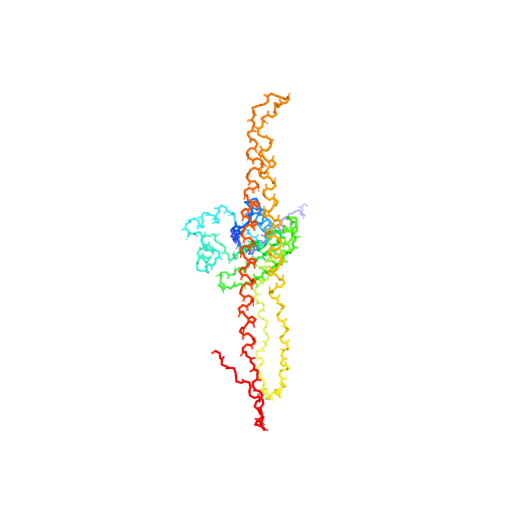 N 1
ATOM 667 C CA . PHE A 1 93 ? -6.605 -1.631 13.750 1.00 97.12 93 PHE A CA 1
ATOM 668 C C . PHE A 1 93 ? -5.352 -2.253 13.153 1.00 97.12 93 PHE A C 1
ATOM 670 O O . PHE A 1 93 ? -4.280 -2.250 13.762 1.00 97.12 93 PHE A O 1
ATOM 677 N N . VAL A 1 94 ? -5.479 -2.751 11.928 1.00 96.81 94 VAL A N 1
ATOM 678 C CA . VAL A 1 94 ? -4.339 -3.196 11.126 1.00 96.81 94 VAL A CA 1
ATOM 679 C C . VAL A 1 94 ? -4.331 -2.438 9.813 1.00 96.81 94 VAL A C 1
ATOM 681 O O . VAL A 1 94 ? -5.325 -2.432 9.088 1.00 96.81 94 VAL A O 1
ATOM 684 N N . VAL A 1 95 ? -3.196 -1.816 9.507 1.00 96.88 95 VAL A N 1
ATOM 685 C CA . VAL A 1 95 ? -2.955 -1.147 8.230 1.00 96.88 95 VAL A CA 1
ATOM 686 C C . VAL A 1 95 ? -2.208 -2.106 7.319 1.00 96.88 95 VAL A C 1
ATOM 688 O O . VAL A 1 95 ? -1.129 -2.593 7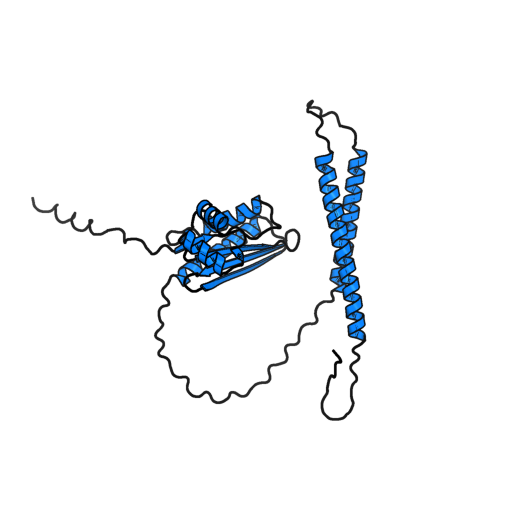.663 1.00 96.88 95 VAL A O 1
ATOM 691 N N . THR A 1 96 ? -2.786 -2.387 6.156 1.00 96.00 96 THR A N 1
ATOM 692 C CA . THR A 1 96 ? -2.110 -3.103 5.075 1.00 96.00 96 THR A CA 1
ATOM 693 C C . THR A 1 96 ? -1.721 -2.123 3.982 1.00 96.00 96 THR A C 1
ATOM 695 O O . THR A 1 96 ? -2.379 -1.108 3.746 1.00 96.00 96 THR A O 1
ATOM 698 N N . THR A 1 97 ? -0.619 -2.413 3.301 1.00 95.00 97 THR A N 1
ATOM 699 C CA . THR A 1 97 ? -0.205 -1.647 2.130 1.00 95.00 97 THR A CA 1
ATOM 700 C C . THR A 1 97 ? 0.284 -2.603 1.060 1.00 95.00 97 THR A C 1
ATOM 702 O O . THR A 1 97 ? 1.060 -3.517 1.337 1.00 95.00 97 THR A O 1
ATOM 705 N N . ALA A 1 98 ? -0.172 -2.405 -0.167 1.00 93.94 98 ALA A N 1
ATOM 706 C CA . ALA A 1 98 ? 0.313 -3.102 -1.342 1.00 93.94 98 ALA A CA 1
ATOM 707 C C . ALA A 1 98 ? 0.803 -2.066 -2.350 1.00 93.94 98 ALA A C 1
ATOM 709 O O . ALA A 1 98 ? 0.118 -1.078 -2.611 1.00 93.94 98 ALA A O 1
ATOM 710 N N . VAL A 1 99 ? 1.991 -2.293 -2.907 1.00 91.25 99 VAL A N 1
ATOM 711 C CA . VAL A 1 99 ? 2.532 -1.450 -3.974 1.00 91.25 99 VAL A CA 1
ATOM 712 C C . VAL A 1 99 ? 2.895 -2.340 -5.149 1.00 91.25 99 VAL A C 1
ATOM 714 O O . VAL A 1 99 ? 3.719 -3.243 -5.016 1.00 91.25 99 VAL A O 1
ATOM 717 N N . ALA A 1 100 ? 2.267 -2.088 -6.290 1.00 89.12 100 ALA A N 1
ATOM 718 C CA . ALA A 1 100 ? 2.583 -2.745 -7.550 1.00 89.12 100 ALA A CA 1
ATOM 719 C C . ALA A 1 100 ? 3.258 -1.748 -8.496 1.00 89.12 100 ALA A C 1
ATOM 721 O O . ALA A 1 100 ? 2.890 -0.573 -8.517 1.00 89.12 100 ALA A O 1
ATOM 722 N N . GLU A 1 101 ? 4.210 -2.221 -9.294 1.00 85.44 101 GLU A N 1
ATOM 723 C CA . GLU A 1 101 ? 4.875 -1.467 -10.354 1.00 85.44 101 GLU A CA 1
ATOM 724 C C . GLU A 1 101 ? 4.497 -2.080 -11.718 1.00 85.44 101 GLU A C 1
ATOM 726 O O . GLU A 1 101 ? 5.299 -2.762 -12.361 1.00 85.44 101 GLU A O 1
ATOM 731 N N . PRO A 1 102 ? 3.251 -1.873 -12.201 1.00 76.62 102 PRO A N 1
ATOM 732 C CA . PRO A 1 102 ? 2.777 -2.484 -13.446 1.00 76.62 102 PRO A CA 1
ATOM 733 C C . PRO A 1 102 ? 3.632 -2.129 -14.672 1.00 76.62 102 PRO A C 1
ATOM 735 O O . PRO A 1 102 ? 3.621 -2.859 -15.668 1.00 76.62 102 PRO A O 1
ATOM 738 N N . LYS A 1 103 ? 4.344 -0.997 -14.629 1.00 80.88 103 LYS A N 1
ATOM 739 C CA . LYS A 1 103 ? 5.362 -0.582 -15.601 1.00 80.88 103 LYS A CA 1
ATOM 740 C C . LYS A 1 103 ? 6.461 0.172 -14.872 1.00 80.88 103 LYS A C 1
ATOM 742 O O . LYS A 1 103 ? 6.187 0.782 -13.848 1.00 80.88 103 LYS A O 1
ATOM 747 N N . SER A 1 104 ? 7.658 0.221 -15.462 1.00 75.38 104 SER A N 1
ATOM 748 C CA . SER A 1 104 ? 8.757 1.021 -14.915 1.00 75.38 104 SER A CA 1
ATOM 749 C C . SER A 1 104 ? 8.293 2.454 -14.643 1.00 75.38 104 SER A C 1
ATOM 751 O O . SER A 1 104 ? 7.906 3.147 -15.589 1.00 75.38 104 SER A O 1
ATOM 753 N N . SER A 1 105 ? 8.363 2.883 -13.383 1.00 75.31 105 SER A N 1
ATOM 754 C CA . SER A 1 105 ? 7.935 4.213 -12.916 1.00 75.31 105 SER A CA 1
ATOM 755 C C . SER A 1 105 ? 6.421 4.483 -12.867 1.00 75.31 105 SER A C 1
ATOM 757 O O . SER A 1 105 ? 6.042 5.612 -12.564 1.00 75.31 105 SER A O 1
ATOM 759 N N . ASP A 1 106 ? 5.558 3.494 -13.108 1.00 86.00 106 ASP A N 1
ATOM 760 C CA . ASP A 1 106 ? 4.129 3.576 -12.781 1.00 86.00 106 ASP A CA 1
ATOM 761 C C . ASP A 1 106 ? 3.894 2.792 -11.486 1.00 86.00 106 ASP A C 1
ATOM 763 O O . ASP A 1 106 ? 4.127 1.587 -11.464 1.00 86.00 106 ASP A O 1
ATOM 767 N N . TYR A 1 107 ? 3.403 3.441 -10.428 1.00 86.19 107 TYR A N 1
ATOM 768 C CA . TYR A 1 107 ? 3.088 2.780 -9.158 1.00 86.19 107 TYR A CA 1
ATOM 769 C C . TYR A 1 107 ? 1.580 2.747 -8.925 1.00 86.19 107 TYR A C 1
ATOM 771 O O . TYR A 1 107 ? 0.879 3.741 -9.114 1.00 86.19 107 TYR A O 1
ATOM 779 N N . THR A 1 108 ? 1.079 1.600 -8.480 1.00 90.81 108 THR A N 1
ATOM 780 C CA . THR A 1 108 ? -0.258 1.461 -7.897 1.00 90.81 108 THR A CA 1
ATOM 781 C C . THR A 1 108 ? -0.094 1.218 -6.407 1.00 90.81 108 THR A C 1
ATOM 783 O O . THR A 1 108 ? 0.507 0.217 -6.018 1.00 90.81 108 THR A O 1
ATOM 786 N N . VAL A 1 109 ? -0.585 2.142 -5.585 1.00 93.06 109 VAL A N 1
ATOM 787 C CA . VAL A 1 109 ? -0.510 2.075 -4.124 1.00 93.06 109 VAL A CA 1
ATOM 788 C C . VAL A 1 109 ? -1.908 1.817 -3.590 1.00 93.06 109 VAL A C 1
ATOM 790 O O . VAL A 1 109 ? -2.815 2.618 -3.798 1.00 93.06 109 VAL A O 1
ATOM 793 N N . ARG A 1 110 ? -2.066 0.708 -2.869 1.00 95.62 110 ARG A N 1
ATOM 794 C CA . ARG A 1 110 ? -3.290 0.372 -2.149 1.00 95.62 110 ARG A CA 1
ATOM 795 C C . ARG A 1 110 ? -3.009 0.350 -0.658 1.00 95.62 110 ARG A C 1
ATOM 797 O O . ARG A 1 110 ? -2.153 -0.412 -0.215 1.00 95.62 110 ARG A O 1
ATOM 804 N N . LEU A 1 111 ? -3.728 1.163 0.105 1.00 96.44 111 LEU A N 1
ATOM 805 C CA . LEU A 1 111 ? -3.645 1.217 1.563 1.00 96.44 111 LEU A CA 1
ATOM 806 C C . LEU A 1 111 ? -5.023 0.911 2.140 1.00 96.44 111 LEU A C 1
ATOM 808 O O . LEU A 1 111 ? -5.997 1.582 1.801 1.00 96.44 111 LEU A O 1
ATOM 812 N N . GLU A 1 112 ? -5.111 -0.089 3.011 1.00 97.12 112 GLU A N 1
ATOM 813 C CA . GLU A 1 112 ? -6.362 -0.450 3.679 1.00 97.12 112 GLU A CA 1
ATOM 814 C C . GLU A 1 112 ? -6.196 -0.399 5.191 1.00 97.12 112 GLU A C 1
ATOM 816 O O . GLU A 1 112 ? -5.194 -0.856 5.742 1.00 97.12 112 GLU A O 1
ATOM 821 N N . VAL A 1 113 ? -7.213 0.130 5.862 1.00 97.44 113 VAL A N 1
ATOM 822 C CA . VAL A 1 113 ? -7.334 0.115 7.317 1.00 97.44 113 VAL A CA 1
ATOM 823 C C . VAL A 1 113 ? -8.432 -0.873 7.682 1.00 97.44 113 VAL A C 1
ATOM 825 O O . VAL A 1 113 ? -9.587 -0.706 7.282 1.00 97.44 113 VAL A O 1
ATOM 828 N N . HIS A 1 114 ? -8.082 -1.892 8.456 1.00 96.88 114 HIS A N 1
ATOM 829 C CA . HIS A 1 114 ? -9.014 -2.898 8.954 1.00 96.88 114 HIS A CA 1
ATOM 830 C C . HIS A 1 114 ? -9.321 -2.641 10.431 1.00 96.88 114 HIS A C 1
ATOM 832 O O . HIS A 1 114 ? -8.390 -2.547 11.227 1.00 96.88 114 HIS A O 1
ATOM 838 N N . ASP A 1 115 ? -10.604 -2.558 10.792 1.00 95.81 115 ASP A N 1
ATOM 839 C CA . ASP A 1 115 ? -11.080 -2.625 12.179 1.00 95.81 115 ASP A CA 1
ATOM 840 C C . ASP A 1 115 ? -11.403 -4.086 12.493 1.00 95.81 115 ASP A C 1
ATOM 842 O O . ASP A 1 115 ? -12.289 -4.683 11.874 1.00 95.81 115 ASP A O 1
ATOM 846 N N . LEU A 1 116 ? -10.653 -4.672 13.422 1.00 93.62 116 LEU A N 1
ATOM 847 C CA . LEU A 1 116 ? -10.728 -6.099 13.718 1.00 93.62 116 LEU A CA 1
ATOM 848 C C . LEU A 1 116 ? -11.744 -6.441 14.801 1.00 93.62 116 LEU A C 1
ATOM 850 O O . LEU A 1 116 ? -12.136 -7.600 14.902 1.00 93.62 1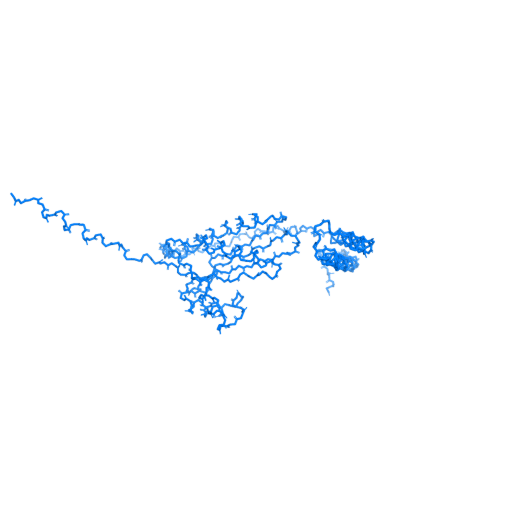16 LEU A O 1
ATOM 854 N N . GLU A 1 117 ? -12.231 -5.456 15.558 1.00 91.25 117 GLU A N 1
ATOM 855 C CA . GLU A 1 117 ? -13.383 -5.670 16.440 1.00 91.25 117 GLU A CA 1
ATOM 856 C C . GLU A 1 117 ? -14.663 -5.870 15.624 1.00 91.25 117 GLU A C 1
ATOM 858 O O . GLU A 1 117 ? -15.533 -6.657 15.992 1.00 91.25 117 GLU A O 1
ATOM 863 N N . GLN A 1 118 ? -14.772 -5.153 14.503 1.00 91.06 118 GLN A N 1
ATOM 864 C CA . GLN A 1 118 ? -15.956 -5.138 13.642 1.00 91.06 118 GLN A CA 1
ATOM 865 C C . GLN A 1 118 ? -15.789 -5.963 12.358 1.00 91.06 118 GLN A C 1
ATOM 867 O O . GLN A 1 118 ? -16.707 -5.983 11.538 1.00 91.06 118 GLN A O 1
ATOM 872 N N . ASP A 1 119 ? -14.627 -6.600 12.178 1.00 91.88 119 ASP A N 1
ATOM 873 C CA . ASP A 1 119 ? -14.216 -7.355 10.984 1.00 91.88 119 ASP A CA 1
ATOM 874 C C . ASP A 1 119 ? -14.552 -6.633 9.665 1.00 91.88 119 ASP A C 1
ATOM 876 O O . ASP A 1 119 ? -15.178 -7.176 8.752 1.00 91.88 119 ASP A O 1
ATOM 880 N N . ARG A 1 120 ? -14.179 -5.349 9.569 1.00 94.44 120 ARG A N 1
ATOM 881 C CA . ARG A 1 120 ? -14.487 -4.520 8.394 1.00 94.44 120 ARG A CA 1
ATOM 882 C C . ARG A 1 120 ? -13.330 -3.634 7.968 1.00 94.44 120 ARG A C 1
ATOM 884 O O . ARG A 1 120 ? -12.489 -3.230 8.765 1.00 94.44 120 ARG A O 1
ATOM 891 N N . VAL A 1 121 ? -13.329 -3.275 6.689 1.00 96.19 121 VAL A N 1
ATOM 892 C CA . VAL A 1 121 ? -12.444 -2.240 6.149 1.00 96.19 121 VAL A CA 1
ATOM 893 C C . VAL A 1 121 ? -13.057 -0.878 6.466 1.00 96.19 121 VAL A C 1
ATOM 895 O O . VAL A 1 121 ? -14.144 -0.564 5.982 1.00 96.19 121 VAL A O 1
ATOM 898 N N . VAL A 1 122 ? -12.385 -0.080 7.295 1.00 96.25 122 VAL A N 1
ATOM 899 C CA . VAL A 1 122 ? -12.831 1.277 7.665 1.00 96.25 122 VAL A CA 1
ATOM 900 C C . VAL A 1 122 ? -12.419 2.311 6.626 1.00 96.25 122 VAL A C 1
ATOM 902 O O . VAL A 1 122 ? -13.143 3.280 6.407 1.00 96.25 122 VAL A O 1
ATOM 905 N N . ALA A 1 123 ? -11.294 2.085 5.948 1.00 96.19 123 ALA A N 1
ATOM 906 C CA . ALA A 1 123 ? -10.874 2.884 4.809 1.00 96.19 123 ALA A CA 1
ATOM 907 C C . ALA A 1 123 ? -10.063 2.052 3.818 1.00 96.19 123 ALA A C 1
ATOM 909 O O . ALA A 1 123 ? -9.315 1.157 4.207 1.00 96.19 123 ALA A O 1
ATOM 910 N N . SER A 1 124 ? -10.214 2.374 2.537 1.00 96.31 124 SER A N 1
ATOM 911 C CA . SER A 1 124 ? -9.437 1.810 1.439 1.00 96.31 124 SER A CA 1
ATOM 912 C C . SER A 1 124 ? -9.088 2.939 0.487 1.00 96.31 124 SER A C 1
ATOM 914 O O . SER A 1 124 ? -9.977 3.642 0.007 1.00 96.31 124 SER A O 1
ATOM 916 N N . PHE A 1 125 ? -7.804 3.077 0.197 1.00 96.00 125 PHE A N 1
ATOM 917 C CA . PHE A 1 125 ? -7.264 4.039 -0.751 1.00 96.00 125 PHE A CA 1
ATOM 918 C C . PHE A 1 125 ? -6.566 3.258 -1.854 1.00 96.00 125 PHE A C 1
ATOM 920 O O . PHE A 1 125 ? -5.791 2.350 -1.562 1.00 96.00 125 PHE A O 1
ATOM 927 N N . ASP A 1 126 ? -6.889 3.574 -3.102 1.00 94.56 126 ASP A N 1
ATOM 928 C CA . ASP A 1 126 ? -6.299 2.963 -4.290 1.00 94.56 126 ASP A CA 1
ATOM 929 C C . ASP A 1 126 ? -5.921 4.098 -5.237 1.00 94.56 126 ASP A C 1
ATOM 931 O O . ASP A 1 126 ? -6.794 4.786 -5.774 1.00 94.56 126 ASP A O 1
ATOM 935 N N . ASP A 1 127 ? -4.620 4.331 -5.376 1.00 92.94 127 ASP A N 1
ATOM 936 C CA . ASP A 1 127 ? -4.083 5.375 -6.231 1.00 92.94 127 ASP A CA 1
ATOM 937 C C . ASP A 1 127 ? -3.134 4.813 -7.259 1.00 92.94 127 ASP A C 1
ATOM 939 O O . ASP A 1 127 ? -2.297 3.947 -6.995 1.00 92.94 127 ASP A O 1
ATOM 943 N N . VAL A 1 128 ? -3.221 5.411 -8.437 1.00 90.56 128 VAL A N 1
ATOM 944 C CA . VAL A 1 128 ? -2.300 5.166 -9.529 1.00 90.56 128 VAL A CA 1
ATOM 945 C C . VAL A 1 128 ? -1.522 6.443 -9.761 1.00 90.56 128 VAL A C 1
ATOM 947 O O . VAL A 1 128 ? -2.094 7.490 -10.063 1.00 90.56 128 VAL A O 1
ATOM 950 N N . CYS A 1 129 ? -0.208 6.340 -9.660 1.00 87.12 129 CYS A N 1
ATOM 951 C CA . CYS A 1 129 ? 0.697 7.386 -10.076 1.00 87.12 129 CYS A CA 1
ATOM 952 C C . CYS A 1 129 ? 1.447 6.884 -11.318 1.00 87.12 129 CYS A C 1
ATOM 954 O O . CYS A 1 129 ? 2.050 5.810 -11.312 1.00 87.12 129 CYS A O 1
ATOM 956 N N . THR A 1 130 ? 1.361 7.642 -12.411 1.00 87.81 130 THR A N 1
ATOM 957 C CA . THR A 1 130 ? 2.051 7.340 -13.671 1.00 87.81 130 THR A CA 1
ATOM 958 C C . THR A 1 130 ? 3.281 8.225 -13.807 1.00 87.81 130 THR A C 1
ATOM 960 O O . THR A 1 130 ? 3.139 9.444 -13.711 1.00 87.81 130 THR A O 1
ATOM 963 N N . ILE A 1 131 ? 4.447 7.649 -14.101 1.00 79.00 131 ILE A N 1
ATOM 964 C CA . ILE A 1 131 ? 5.734 8.367 -14.193 1.00 79.00 131 ILE A CA 1
ATOM 965 C C . ILE A 1 131 ? 6.084 9.089 -12.876 1.00 79.00 131 ILE A C 1
ATOM 967 O O . ILE A 1 131 ? 6.212 10.311 -12.825 1.00 79.00 131 ILE A O 1
ATOM 971 N N . CYS A 1 132 ? 6.236 8.337 -11.789 1.00 83.50 132 CYS A N 1
ATOM 972 C CA . CYS A 1 132 ? 6.504 8.905 -10.467 1.00 83.50 132 CYS A CA 1
ATOM 973 C C . CYS A 1 132 ? 7.989 8.891 -10.147 1.00 83.50 132 CYS A C 1
ATOM 975 O O . CYS A 1 132 ? 8.668 7.866 -10.280 1.00 83.50 132 CYS A O 1
ATOM 977 N N . SER A 1 133 ? 8.476 10.012 -9.627 1.00 88.50 133 SER A N 1
ATOM 978 C CA . SER A 1 133 ? 9.724 10.011 -8.877 1.00 88.50 133 SER A CA 1
ATOM 979 C C . SER A 1 133 ? 9.524 9.357 -7.502 1.00 88.50 133 SER A C 1
ATOM 981 O O . SER A 1 133 ? 8.404 9.199 -7.013 1.00 88.50 133 SER A O 1
ATOM 983 N N . GLU A 1 134 ? 10.621 9.009 -6.829 1.00 86.38 134 GLU A N 1
ATOM 984 C CA . GLU A 1 134 ? 10.573 8.539 -5.436 1.00 86.38 134 GLU A CA 1
ATOM 985 C C . GLU A 1 134 ? 9.939 9.584 -4.495 1.00 86.38 134 GLU A C 1
ATOM 987 O O . GLU A 1 134 ? 9.237 9.234 -3.545 1.00 86.38 134 GLU A O 1
ATOM 992 N N . ALA A 1 135 ? 10.146 10.876 -4.776 1.00 89.44 135 ALA A N 1
ATOM 993 C CA . ALA A 1 135 ? 9.548 11.964 -4.009 1.00 89.44 135 ALA A CA 1
ATOM 994 C C . ALA A 1 135 ? 8.019 11.999 -4.164 1.00 89.44 135 ALA A C 1
ATOM 996 O O . ALA A 1 135 ? 7.316 12.241 -3.182 1.00 89.44 135 ALA A O 1
ATOM 997 N N . ASP A 1 136 ? 7.508 11.697 -5.361 1.00 91.44 136 ASP A N 1
ATOM 998 C CA . ASP A 1 136 ? 6.067 11.625 -5.620 1.00 91.44 136 ASP A CA 1
ATOM 999 C C . ASP A 1 136 ? 5.439 10.418 -4.919 1.00 91.44 136 ASP A C 1
ATOM 1001 O O . ASP A 1 136 ? 4.390 10.556 -4.294 1.00 91.44 136 ASP A O 1
ATOM 1005 N N . LEU A 1 137 ? 6.111 9.259 -4.937 1.00 87.88 137 LEU A N 1
ATOM 1006 C CA . LEU A 1 137 ? 5.665 8.077 -4.193 1.00 87.88 137 LEU A CA 1
ATOM 1007 C C . LEU A 1 137 ? 5.574 8.373 -2.690 1.00 87.88 137 LEU A C 1
ATOM 1009 O O . LEU A 1 137 ? 4.571 8.058 -2.053 1.00 87.88 137 LEU A O 1
ATOM 1013 N N . ARG A 1 138 ? 6.598 9.021 -2.124 1.00 90.75 138 ARG A N 1
ATOM 1014 C CA . ARG A 1 138 ? 6.620 9.412 -0.708 1.00 90.75 138 ARG A CA 1
ATOM 1015 C C . ARG A 1 138 ? 5.479 10.364 -0.366 1.00 90.75 138 ARG A C 1
ATOM 1017 O O . ARG A 1 138 ? 4.811 10.168 0.645 1.00 90.75 138 ARG A O 1
ATOM 1024 N N . ARG A 1 139 ? 5.246 11.369 -1.213 1.00 93.81 139 ARG A N 1
ATOM 1025 C CA . ARG A 1 139 ? 4.153 12.328 -1.043 1.00 93.81 139 ARG A CA 1
ATOM 1026 C C . ARG A 1 139 ? 2.790 11.640 -1.097 1.00 93.81 139 ARG A C 1
ATOM 1028 O O . ARG A 1 139 ? 1.958 11.901 -0.238 1.00 93.81 139 ARG A O 1
ATOM 1035 N N . LEU A 1 140 ? 2.587 10.736 -2.055 1.00 92.56 140 LEU A N 1
ATOM 1036 C CA . LEU A 1 140 ? 1.345 9.978 -2.196 1.00 92.56 140 LEU A CA 1
ATOM 1037 C C . LEU A 1 140 ? 1.065 9.124 -0.951 1.00 92.56 140 LEU A C 1
ATOM 1039 O O . LEU A 1 140 ? -0.026 9.181 -0.389 1.00 92.56 140 LEU A O 1
ATOM 1043 N N . VAL A 1 141 ? 2.066 8.373 -0.480 1.00 92.81 141 VAL A N 1
ATOM 1044 C CA . VAL A 1 141 ? 1.951 7.555 0.739 1.00 92.81 141 VAL A CA 1
ATOM 1045 C C . VAL A 1 141 ? 1.669 8.429 1.962 1.00 92.81 141 VAL A C 1
ATOM 1047 O O . VAL A 1 141 ? 0.828 8.069 2.784 1.00 92.81 141 VAL A O 1
ATOM 1050 N N . GLN A 1 142 ? 2.316 9.591 2.074 1.00 94.56 142 GLN A N 1
ATOM 1051 C CA . GLN A 1 142 ? 2.072 10.540 3.160 1.00 94.56 142 GLN A CA 1
ATOM 1052 C C . GLN A 1 142 ? 0.630 11.069 3.145 1.00 94.56 142 GLN A C 1
ATOM 1054 O O . GLN A 1 142 ? -0.052 11.000 4.166 1.00 94.56 142 GLN A O 1
ATOM 1059 N N . GLU A 1 143 ? 0.142 11.541 1.994 1.00 94.88 143 GLU A N 1
ATOM 1060 C CA . GLU A 1 143 ? -1.230 12.045 1.841 1.00 94.88 143 GLU A CA 1
ATOM 1061 C C . GLU A 1 143 ? -2.262 10.967 2.230 1.00 94.88 143 GLU A C 1
ATOM 1063 O O . GLU A 1 143 ? -3.179 11.239 3.006 1.00 94.88 143 GLU A O 1
ATOM 1068 N N . ARG A 1 144 ? -2.063 9.710 1.809 1.00 94.81 144 ARG A N 1
ATOM 1069 C CA . ARG A 1 144 ? -2.972 8.603 2.168 1.00 94.81 144 ARG A CA 1
ATOM 1070 C C . ARG A 1 144 ? -2.853 8.117 3.597 1.00 94.81 144 ARG A C 1
ATOM 1072 O O . ARG A 1 144 ? -3.847 7.673 4.165 1.00 94.81 144 ARG A O 1
ATOM 1079 N N . THR A 1 145 ? -1.681 8.237 4.206 1.00 94.06 145 THR A N 1
ATOM 1080 C CA . THR A 1 145 ? -1.527 7.921 5.629 1.00 94.06 145 THR A CA 1
ATOM 1081 C C . THR A 1 145 ? -2.280 8.932 6.495 1.00 94.06 145 THR A C 1
ATOM 1083 O O . THR A 1 145 ? -2.911 8.545 7.477 1.00 94.06 145 THR A O 1
ATOM 1086 N N . LEU A 1 146 ? -2.314 10.209 6.098 1.00 95.06 146 LEU A N 1
ATOM 1087 C CA . LEU A 1 146 ? -3.132 11.224 6.771 1.00 95.06 146 LEU A CA 1
ATOM 1088 C C . LEU A 1 146 ? -4.635 10.936 6.630 1.00 95.06 146 LEU A C 1
ATOM 1090 O O . LEU A 1 146 ? -5.373 11.039 7.612 1.00 95.06 146 LEU A O 1
ATOM 1094 N N . ASP A 1 147 ? -5.089 10.516 5.447 1.00 94.81 147 ASP A N 1
ATOM 1095 C CA . ASP A 1 147 ? -6.483 10.100 5.250 1.00 94.81 147 ASP A CA 1
ATOM 1096 C C . ASP A 1 147 ? -6.833 8.859 6.098 1.00 94.81 147 ASP A C 1
ATOM 1098 O O . ASP A 1 147 ? -7.908 8.794 6.704 1.00 94.81 147 ASP A O 1
ATOM 1102 N N . ALA A 1 148 ? -5.916 7.889 6.189 1.00 95.06 148 ALA A N 1
ATOM 1103 C CA . ALA A 1 148 ? -6.057 6.691 7.016 1.00 95.06 148 ALA A CA 1
ATOM 1104 C C . ALA A 1 148 ? -6.148 7.025 8.509 1.00 95.06 148 ALA A C 1
ATOM 1106 O O . ALA A 1 148 ? -7.019 6.502 9.205 1.00 95.06 148 ALA A O 1
ATOM 1107 N N . LYS A 1 149 ? -5.310 7.950 8.986 1.00 95.00 149 LYS A N 1
ATOM 1108 C CA . LYS A 1 149 ? -5.372 8.486 10.349 1.00 95.00 149 LYS A CA 1
ATOM 1109 C C . LYS A 1 149 ? -6.757 9.059 10.657 1.00 95.00 149 LYS A C 1
ATOM 1111 O O . LYS A 1 149 ? -7.376 8.667 11.642 1.00 95.00 149 LYS A O 1
ATOM 1116 N N . LEU A 1 150 ? -7.275 9.934 9.793 1.00 95.00 150 LEU A N 1
ATOM 1117 C CA . LEU A 1 150 ? -8.607 10.521 9.976 1.00 95.00 150 LEU A CA 1
ATOM 1118 C C . LEU A 1 150 ? -9.712 9.455 9.970 1.00 95.00 150 LEU A C 1
ATOM 1120 O O . LEU A 1 150 ? -10.721 9.602 10.659 1.00 95.00 150 LEU A O 1
ATOM 1124 N N . ALA A 1 151 ? -9.552 8.385 9.189 1.00 94.75 151 ALA A N 1
ATOM 1125 C CA . ALA A 1 151 ? -10.492 7.270 9.195 1.00 94.75 151 ALA A CA 1
ATOM 1126 C C . ALA A 1 151 ? -10.465 6.487 10.516 1.00 94.75 151 ALA A C 1
ATOM 1128 O O . ALA A 1 151 ? -11.532 6.147 11.027 1.00 94.75 151 ALA A O 1
ATOM 1129 N N . ILE A 1 152 ? -9.279 6.250 11.087 1.00 94.69 152 ILE A N 1
ATOM 1130 C CA . ILE A 1 152 ? -9.115 5.600 12.397 1.00 94.69 152 ILE A CA 1
ATOM 1131 C C . ILE A 1 152 ? -9.760 6.453 13.490 1.00 94.69 152 ILE A C 1
ATOM 1133 O O . ILE A 1 152 ? -10.607 5.954 14.226 1.00 94.69 152 ILE A O 1
ATOM 1137 N N . GLU A 1 153 ? -9.458 7.752 13.540 1.00 93.38 153 GLU A N 1
ATOM 1138 C CA . GLU A 1 153 ? -10.038 8.673 14.527 1.00 93.38 153 GLU A CA 1
ATOM 1139 C C . GLU A 1 153 ? -11.575 8.695 14.452 1.00 93.38 153 GLU A C 1
ATOM 1141 O O . GLU A 1 153 ? -12.257 8.597 15.473 1.00 93.38 153 GLU A O 1
ATOM 1146 N N . ARG A 1 154 ? -12.152 8.739 13.241 1.00 92.81 154 ARG A N 1
ATOM 1147 C CA . ARG A 1 154 ? -13.614 8.659 13.056 1.00 92.81 154 ARG A CA 1
ATOM 1148 C C . ARG A 1 154 ? -14.198 7.313 13.480 1.00 92.81 154 ARG A C 1
ATOM 1150 O O . ARG A 1 154 ? -15.328 7.282 13.954 1.00 92.81 154 ARG A O 1
ATOM 1157 N N . ALA A 1 155 ? -13.467 6.217 13.290 1.00 92.06 155 ALA A N 1
ATOM 1158 C CA . ALA A 1 155 ? -13.904 4.879 13.685 1.00 92.06 155 ALA A CA 1
ATOM 1159 C C . ALA A 1 155 ? -13.844 4.653 15.206 1.00 92.06 155 ALA A C 1
ATOM 1161 O O . ALA A 1 155 ? -14.580 3.817 15.736 1.00 92.06 155 ALA A O 1
ATOM 1162 N N . MET A 1 156 ? -12.979 5.390 15.906 1.00 90.06 156 MET A N 1
ATOM 1163 C CA . MET A 1 156 ? -12.898 5.387 17.367 1.00 90.06 156 MET A CA 1
ATOM 1164 C C . MET A 1 156 ? -14.016 6.194 18.018 1.00 90.06 156 MET A C 1
ATOM 1166 O O . MET A 1 156 ? -14.430 5.865 19.130 1.00 90.06 156 MET A O 1
ATOM 1170 N N . MET A 1 157 ? -14.510 7.242 17.351 1.00 87.81 157 MET A N 1
ATOM 1171 C CA . MET A 1 157 ? -15.639 8.003 17.871 1.00 87.81 157 MET A CA 1
ATOM 1172 C C . MET A 1 157 ? -16.849 7.068 17.968 1.00 87.81 157 MET A C 1
ATOM 1174 O O . MET A 1 157 ? -17.228 6.464 16.958 1.00 87.81 157 MET A O 1
ATOM 1178 N N . PRO A 1 158 ? -17.466 6.920 19.159 1.00 75.25 158 PRO A N 1
ATOM 1179 C CA . PRO A 1 158 ? -18.683 6.140 19.279 1.00 75.25 158 PRO A CA 1
ATOM 1180 C C . PRO A 1 158 ? -19.661 6.722 18.273 1.00 75.25 158 PRO A C 1
ATOM 1182 O O . PRO A 1 158 ? -19.837 7.943 18.237 1.00 75.25 158 PRO A O 1
ATOM 1185 N N . ALA A 1 159 ? -20.242 5.862 17.429 1.00 70.00 159 ALA A N 1
ATOM 1186 C CA . ALA A 1 159 ? -21.303 6.272 16.531 1.00 70.00 159 ALA A CA 1
ATOM 1187 C C . ALA A 1 159 ? -22.307 7.007 17.408 1.00 70.00 159 ALA A C 1
ATOM 1189 O O . ALA A 1 159 ? -22.950 6.385 18.255 1.00 70.00 159 ALA A O 1
ATOM 1190 N N . GLN A 1 160 ? -22.354 8.337 17.295 1.00 58.34 160 GLN A N 1
ATOM 1191 C CA . GLN A 1 160 ? -23.378 9.104 17.966 1.00 58.34 160 GLN A CA 1
ATOM 1192 C C . GLN A 1 160 ? -24.636 8.543 17.355 1.00 58.34 160 GLN A C 1
ATOM 1194 O O . GLN A 1 160 ? -24.886 8.770 16.169 1.00 58.34 160 GLN A O 1
ATOM 1199 N N . THR A 1 161 ? -25.321 7.694 18.122 1.00 55.16 161 THR A N 1
ATOM 1200 C CA . THR A 1 161 ? -26.610 7.127 17.781 1.00 55.16 161 THR A CA 1
ATOM 1201 C C . THR A 1 161 ? -27.454 8.350 17.539 1.00 55.16 161 THR A C 1
ATOM 1203 O O . THR A 1 161 ? -27.933 8.996 18.471 1.00 55.16 161 THR A O 1
ATOM 1206 N N . THR A 1 162 ? -27.483 8.771 16.281 1.00 55.03 162 THR A N 1
ATOM 1207 C CA . THR A 1 162 ? -28.277 9.888 15.844 1.00 55.03 162 THR A CA 1
ATOM 1208 C C . THR A 1 162 ? -29.635 9.258 15.977 1.00 55.03 162 THR A C 1
ATOM 1210 O O . THR A 1 162 ? -29.987 8.375 15.197 1.00 55.03 162 THR A O 1
ATOM 1213 N N . GLY A 1 163 ? -30.287 9.536 17.103 1.00 52.44 163 GLY A N 1
ATOM 1214 C CA . GLY A 1 163 ? -31.624 9.071 17.412 1.00 52.44 163 GLY A CA 1
ATOM 1215 C C . GLY A 1 163 ? -32.578 9.769 16.464 1.00 52.44 163 GLY A C 1
ATOM 1216 O O . GLY A 1 163 ? -33.422 10.537 16.903 1.00 52.44 163 GLY A O 1
ATOM 1217 N N . GLU A 1 164 ? -32.384 9.563 15.165 1.00 55.53 164 GLU A N 1
ATOM 1218 C CA . GLU A 1 164 ? -33.376 9.815 14.159 1.00 55.53 164 GLU A CA 1
ATOM 1219 C C . GLU A 1 164 ? -34.438 8.756 14.446 1.00 55.53 164 GLU A C 1
ATOM 1221 O O . GLU A 1 164 ? -34.168 7.557 14.292 1.00 55.53 164 GLU A O 1
ATOM 1226 N N . PRO A 1 165 ? -35.587 9.152 15.024 1.00 63.09 165 PRO A N 1
ATOM 1227 C CA . PRO A 1 165 ? -36.649 8.206 15.291 1.00 63.09 165 PRO A CA 1
ATOM 1228 C C . PRO A 1 165 ? -36.944 7.508 13.972 1.00 63.09 165 PRO A C 1
ATOM 1230 O O . PRO A 1 165 ? -37.056 8.172 12.943 1.00 63.09 165 PRO A O 1
ATOM 1233 N N . ALA A 1 166 ? -37.020 6.179 14.004 1.00 55.38 166 ALA A N 1
ATOM 1234 C CA . ALA A 1 166 ? -37.427 5.380 12.865 1.00 55.38 166 ALA A CA 1
ATOM 1235 C C . ALA A 1 166 ? -38.809 5.868 12.406 1.00 55.38 166 ALA A C 1
ATOM 1237 O O . ALA A 1 166 ? -39.840 5.433 12.915 1.00 55.38 166 ALA A O 1
ATOM 1238 N N . VAL A 1 167 ? -38.831 6.830 11.485 1.00 63.38 167 VAL A N 1
ATOM 1239 C CA . VAL A 1 167 ? -40.027 7.210 10.755 1.00 63.38 167 VAL A CA 1
ATOM 1240 C C . VAL A 1 167 ? -40.271 6.034 9.834 1.00 63.38 167 VAL A C 1
ATOM 1242 O O . VAL A 1 167 ? -39.583 5.856 8.830 1.00 63.38 167 VAL A O 1
ATOM 1245 N N . GLU A 1 168 ? -41.200 5.184 10.255 1.00 63.59 168 GLU A N 1
ATOM 1246 C CA . GLU A 1 168 ? -41.753 4.109 9.451 1.00 63.59 168 GLU A CA 1
ATOM 1247 C C . GLU A 1 168 ? -42.062 4.672 8.055 1.00 63.59 168 GLU A C 1
ATOM 1249 O O . GLU A 1 168 ? -42.842 5.626 7.939 1.00 63.59 168 GLU A O 1
ATOM 1254 N N . PRO A 1 169 ? -41.383 4.190 6.997 1.00 60.09 169 PRO A N 1
ATOM 1255 C CA . PRO A 1 169 ? -41.525 4.770 5.677 1.00 60.09 169 PRO A CA 1
ATOM 1256 C C . PRO A 1 169 ? -42.969 4.579 5.231 1.00 60.09 169 PRO A C 1
ATOM 1258 O O . PRO A 1 169 ? -43.423 3.457 5.001 1.00 60.09 169 PRO A O 1
ATOM 1261 N N . ALA A 1 170 ? -43.692 5.695 5.117 1.00 70.44 170 ALA A N 1
ATOM 1262 C CA . ALA A 1 170 ? -45.026 5.716 4.545 1.00 70.44 170 ALA A CA 1
ATOM 1263 C C . ALA A 1 170 ? -45.012 4.970 3.197 1.00 70.44 170 ALA A C 1
ATOM 1265 O O . ALA A 1 170 ? -44.037 5.103 2.449 1.00 70.44 170 ALA A O 1
ATOM 1266 N N . PRO A 1 171 ? -46.061 4.193 2.869 1.00 65.69 171 PRO A N 1
ATOM 1267 C CA . PRO A 1 171 ? -46.108 3.378 1.662 1.00 65.69 171 PRO A CA 1
ATOM 1268 C C . PRO A 1 171 ? -45.871 4.253 0.429 1.00 65.69 171 PRO A C 1
ATOM 1270 O O . PRO A 1 171 ? -46.723 5.036 0.008 1.00 65.69 171 PRO A O 1
ATOM 1273 N N . VAL A 1 172 ? -44.666 4.140 -0.130 1.00 64.69 172 VAL A N 1
ATOM 1274 C CA . VAL A 1 172 ? -44.250 4.872 -1.321 1.00 64.69 172 VAL A CA 1
ATOM 1275 C C . VAL A 1 172 ? -45.016 4.283 -2.498 1.00 64.69 172 VAL A C 1
ATOM 1277 O O . VAL A 1 172 ? -44.803 3.131 -2.876 1.00 64.69 172 VAL A O 1
ATOM 1280 N N . ALA A 1 173 ? -45.921 5.074 -3.075 1.00 70.75 173 ALA A N 1
ATOM 1281 C CA . ALA A 1 173 ? -46.583 4.729 -4.325 1.00 70.75 173 ALA A CA 1
ATOM 1282 C C . ALA A 1 173 ? -45.524 4.378 -5.394 1.00 70.75 173 ALA A C 1
ATOM 1284 O O . ALA A 1 173 ? -44.501 5.070 -5.477 1.00 70.75 173 ALA A O 1
ATOM 1285 N N . PRO A 1 174 ? -45.735 3.323 -6.203 1.00 60.75 174 PRO A N 1
ATOM 1286 C CA . PRO A 1 174 ? -44.762 2.879 -7.194 1.00 60.75 174 PRO A CA 1
ATOM 1287 C C . PRO A 1 174 ? -44.419 4.037 -8.132 1.00 60.75 174 PRO A C 1
ATOM 1289 O O . PRO A 1 174 ? -45.268 4.535 -8.873 1.00 60.75 174 PRO A O 1
ATOM 1292 N N . ARG A 1 175 ? -43.164 4.499 -8.067 1.00 61.66 175 ARG A N 1
ATOM 1293 C CA . ARG A 1 175 ? -42.669 5.543 -8.963 1.00 61.66 175 ARG A CA 1
ATOM 1294 C C . ARG A 1 175 ? -42.694 5.008 -10.400 1.00 61.66 175 ARG A C 1
ATOM 1296 O O . ARG A 1 175 ? -42.274 3.869 -10.615 1.00 61.66 175 ARG A O 1
ATOM 1303 N N . PRO A 1 176 ? -43.146 5.805 -11.382 1.00 62.97 176 PRO A N 1
ATOM 1304 C CA . PRO A 1 176 ? -43.052 5.436 -12.786 1.00 62.97 176 PRO A CA 1
ATOM 1305 C C . PRO A 1 176 ? -41.587 5.160 -13.131 1.00 62.97 176 PRO A C 1
ATOM 1307 O O . PRO A 1 176 ? -40.713 6.001 -12.925 1.00 62.97 176 PRO A O 1
ATOM 1310 N N . VAL A 1 177 ? -41.322 3.946 -13.609 1.00 54.22 177 VAL A N 1
ATOM 1311 C CA . VAL A 1 177 ? -40.001 3.511 -14.060 1.00 54.22 177 VAL A CA 1
ATOM 1312 C C . VAL A 1 177 ? -39.686 4.272 -15.342 1.00 54.22 177 VAL A C 1
ATOM 1314 O O . VAL A 1 177 ? -40.156 3.919 -16.421 1.00 54.22 177 VAL A O 1
ATOM 1317 N N . THR A 1 178 ? -38.926 5.358 -15.231 1.00 59.41 178 THR A N 1
ATOM 1318 C CA . THR A 1 178 ? -38.322 5.997 -16.398 1.00 59.41 178 THR A CA 1
ATOM 1319 C C . THR A 1 178 ? -37.309 5.001 -16.967 1.00 59.41 178 THR A C 1
ATOM 1321 O O . THR A 1 178 ? -36.403 4.602 -16.229 1.00 59.41 178 THR A O 1
ATOM 1324 N N . PRO A 1 179 ? -37.445 4.541 -18.225 1.00 57.00 179 PRO A N 1
ATOM 1325 C CA . PRO A 1 179 ? -36.502 3.598 -18.808 1.00 57.00 179 PRO A CA 1
ATOM 1326 C C . PRO A 1 179 ? -35.101 4.199 -18.736 1.00 57.00 179 PRO A C 1
ATOM 1328 O O . PRO A 1 179 ? -34.844 5.280 -19.269 1.00 57.00 179 PRO A O 1
ATOM 1331 N N . THR A 1 180 ? -34.211 3.517 -18.019 1.00 57.75 180 THR A N 1
ATOM 1332 C CA . THR A 1 180 ? -32.807 3.892 -17.894 1.00 57.75 180 THR A CA 1
ATOM 1333 C C . THR A 1 180 ? -32.232 3.963 -19.300 1.00 57.75 180 THR A C 1
ATOM 1335 O O . THR A 1 180 ? -32.189 2.952 -20.002 1.00 57.75 180 THR A O 1
ATOM 1338 N N . ALA A 1 181 ? -31.857 5.168 -19.736 1.00 58.81 181 ALA A N 1
ATOM 1339 C CA . ALA A 1 181 ? -31.197 5.367 -21.015 1.00 58.81 181 ALA A CA 1
ATOM 1340 C C . ALA A 1 181 ? -30.013 4.398 -21.080 1.00 58.81 181 ALA A C 1
ATOM 1342 O O . ALA A 1 181 ? -29.139 4.436 -20.213 1.00 58.81 181 ALA A O 1
ATOM 1343 N N . ALA A 1 182 ? -30.045 3.486 -22.053 1.00 54.91 182 ALA A N 1
ATOM 1344 C CA . ALA A 1 182 ? -29.005 2.491 -22.233 1.00 54.91 182 ALA A CA 1
ATOM 1345 C C . ALA A 1 182 ? -27.658 3.212 -22.285 1.00 54.91 182 ALA A C 1
ATOM 1347 O O . ALA A 1 182 ? -27.421 4.043 -23.164 1.00 54.91 182 ALA A O 1
ATOM 1348 N N . THR A 1 183 ? -26.801 2.932 -21.308 1.00 55.75 183 THR A N 1
ATOM 1349 C CA . THR A 1 183 ? -25.466 3.505 -21.236 1.00 55.75 183 THR A CA 1
ATOM 1350 C C . THR A 1 183 ? -24.737 3.078 -22.500 1.00 55.75 183 THR A C 1
ATOM 1352 O O . THR A 1 183 ? -24.457 1.895 -22.697 1.00 55.75 183 THR A O 1
ATOM 1355 N N . VAL A 1 184 ? -24.482 4.032 -23.395 1.00 55.75 184 VAL A N 1
ATOM 1356 C CA . VAL A 1 184 ? -23.694 3.801 -24.603 1.00 55.75 184 VAL A CA 1
ATOM 1357 C C . VAL A 1 184 ? -22.292 3.427 -24.135 1.00 55.75 184 VAL A C 1
ATOM 1359 O O . VAL A 1 184 ? -21.506 4.283 -23.733 1.00 55.75 184 VAL A O 1
ATOM 1362 N N . VAL A 1 185 ? -22.002 2.125 -24.107 1.00 55.94 185 VAL A N 1
ATOM 1363 C CA . VAL A 1 185 ? -20.678 1.606 -23.764 1.00 55.94 185 VAL A CA 1
ATOM 1364 C C . VAL A 1 185 ? -19.717 2.134 -24.818 1.00 55.94 185 VAL A C 1
ATOM 1366 O O . VAL A 1 185 ? -19.808 1.765 -25.990 1.00 55.94 185 VAL A O 1
ATOM 1369 N N . ALA A 1 186 ? -18.821 3.027 -24.401 1.00 52.06 186 ALA A N 1
ATOM 1370 C CA . ALA A 1 186 ? -17.819 3.599 -25.283 1.00 52.06 186 ALA A CA 1
ATOM 1371 C C . ALA A 1 186 ? -17.036 2.472 -25.988 1.00 52.06 186 ALA A C 1
ATOM 1373 O O . ALA A 1 186 ? -16.674 1.476 -25.344 1.00 52.06 186 ALA A O 1
ATOM 1374 N N . PRO A 1 187 ? -16.781 2.587 -27.304 1.00 57.34 187 PRO A N 1
ATOM 1375 C CA . PRO A 1 187 ? -16.060 1.567 -28.049 1.00 57.34 187 PRO A CA 1
ATOM 1376 C C . PRO A 1 187 ? -14.679 1.361 -27.419 1.00 57.34 187 PRO A C 1
ATOM 1378 O O . PRO A 1 187 ? -13.874 2.287 -27.332 1.00 57.34 187 PRO A O 1
ATOM 1381 N N . ARG A 1 188 ? -14.409 0.134 -26.952 1.00 62.44 188 ARG A N 1
ATOM 1382 C CA . ARG A 1 188 ? -13.096 -0.242 -26.411 1.00 62.44 188 ARG A CA 1
ATOM 1383 C C . ARG A 1 188 ? -12.035 0.049 -27.469 1.00 62.44 188 ARG A C 1
ATOM 1385 O O . ARG A 1 188 ? -12.144 -0.443 -28.593 1.00 62.44 188 ARG A O 1
ATOM 1392 N N . GLN A 1 189 ? -11.023 0.837 -27.106 1.00 63.38 189 GLN A N 1
ATOM 1393 C CA . GLN A 1 189 ? -9.946 1.194 -28.024 1.00 63.38 189 GLN A CA 1
ATOM 1394 C C . GLN A 1 189 ? -9.288 -0.065 -28.618 1.00 63.38 189 GLN A C 1
ATOM 1396 O O . GLN A 1 189 ? -9.130 -1.077 -27.923 1.00 63.38 189 GLN A O 1
ATOM 1401 N N . PRO A 1 190 ? -8.910 -0.037 -29.907 1.00 66.50 190 PRO A N 1
ATOM 1402 C CA . PRO A 1 190 ? -8.386 -1.210 -30.582 1.00 66.50 190 PRO A CA 1
ATOM 1403 C C . PRO A 1 190 ? -7.016 -1.590 -30.003 1.00 66.50 190 PRO A C 1
ATOM 1405 O O . PRO A 1 190 ? -6.013 -0.909 -30.212 1.00 66.50 190 PRO A O 1
ATOM 1408 N N . LEU A 1 191 ? -6.973 -2.751 -29.340 1.00 72.69 191 LEU A N 1
ATOM 1409 C CA . LEU A 1 191 ? -5.774 -3.414 -28.792 1.00 72.69 191 LEU A CA 1
ATOM 1410 C C . LEU A 1 191 ? -4.613 -3.550 -29.799 1.00 72.69 191 LEU A C 1
ATOM 1412 O O . LEU A 1 191 ? -3.471 -3.790 -29.417 1.00 72.69 191 LEU A O 1
ATOM 1416 N N . LEU A 1 192 ? -4.899 -3.391 -31.091 1.00 74.81 192 LEU A N 1
ATOM 1417 C CA . LEU A 1 192 ? -3.930 -3.423 -32.180 1.00 74.81 192 LEU A CA 1
ATOM 1418 C C . LEU A 1 192 ? -2.870 -2.319 -32.074 1.00 74.81 192 LEU A C 1
ATOM 1420 O O . LEU A 1 192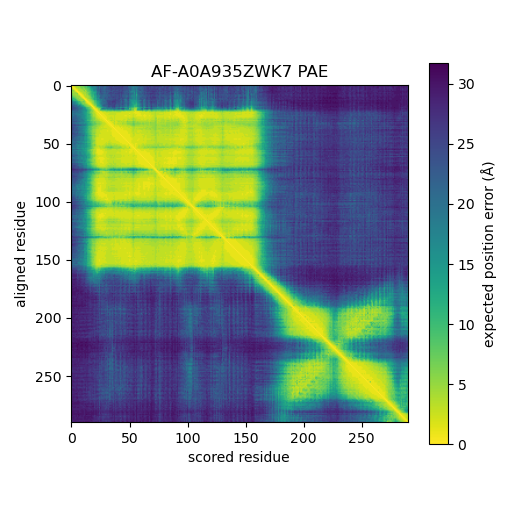 ? -1.698 -2.611 -32.296 1.00 74.81 192 LEU A O 1
ATOM 1424 N N . HIS A 1 193 ? -3.237 -1.086 -31.704 1.00 73.94 193 HIS A N 1
ATOM 1425 C CA . HIS A 1 193 ? -2.249 -0.003 -31.587 1.00 73.94 193 HIS A CA 1
ATOM 1426 C C . HIS A 1 193 ? -1.304 -0.222 -30.400 1.00 73.94 193 HIS A C 1
ATOM 1428 O O . HIS A 1 193 ? -0.098 -0.025 -30.535 1.00 73.94 193 HIS A O 1
ATOM 1434 N N . ALA A 1 194 ? -1.829 -0.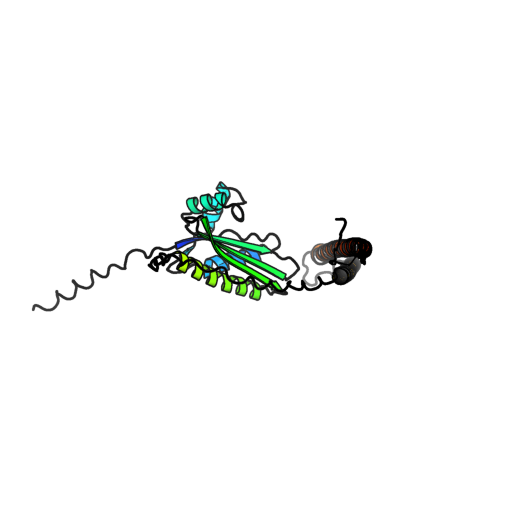731 -29.280 1.00 73.88 194 ALA A N 1
ATOM 1435 C CA . ALA A 1 194 ? -1.022 -1.102 -28.119 1.00 73.88 194 ALA A CA 1
ATOM 1436 C C . ALA A 1 194 ? -0.028 -2.236 -28.445 1.00 73.88 194 ALA A C 1
ATOM 1438 O O . ALA A 1 194 ? 1.135 -2.168 -28.053 1.00 73.88 194 ALA A O 1
ATOM 1439 N N . GLY A 1 195 ? -0.451 -3.243 -29.222 1.00 70.88 195 GLY A N 1
ATOM 1440 C CA . GLY A 1 195 ? 0.428 -4.336 -29.658 1.00 70.88 195 GLY A CA 1
ATOM 1441 C C . GLY A 1 195 ? 1.600 -3.868 -30.533 1.00 70.88 195 GLY A C 1
ATOM 1442 O O . GLY A 1 195 ? 2.734 -4.308 -30.334 1.00 70.88 195 GLY A O 1
ATOM 1443 N N . TRP A 1 196 ? 1.359 -2.939 -31.464 1.00 77.94 196 TRP A N 1
ATOM 1444 C CA . TRP A 1 196 ? 2.418 -2.371 -32.308 1.00 77.94 196 TRP A CA 1
ATOM 1445 C C . TRP A 1 196 ? 3.409 -1.511 -31.521 1.00 77.94 196 TRP A C 1
ATOM 1447 O O . TRP A 1 196 ? 4.615 -1.649 -31.725 1.00 77.94 196 TRP A O 1
ATOM 1457 N N . ALA A 1 197 ? 2.922 -0.685 -30.590 1.00 75.75 197 ALA A N 1
ATOM 1458 C CA . ALA A 1 197 ? 3.781 0.130 -29.732 1.00 75.75 197 ALA A CA 1
ATOM 1459 C C . ALA A 1 197 ? 4.729 -0.738 -28.883 1.00 75.75 197 ALA A C 1
ATOM 1461 O O . ALA A 1 197 ? 5.933 -0.486 -28.848 1.00 75.75 197 ALA A O 1
ATOM 1462 N N . LEU A 1 198 ? 4.211 -1.814 -28.275 1.00 70.44 198 LEU A N 1
ATOM 1463 C CA . LEU A 1 198 ? 5.018 -2.760 -27.494 1.00 70.44 198 LEU A CA 1
ATOM 1464 C C . LEU A 1 198 ? 6.045 -3.504 -28.354 1.00 70.44 198 LEU A C 1
ATOM 1466 O O . LEU A 1 198 ? 7.192 -3.667 -27.945 1.00 70.44 198 LEU A O 1
ATOM 1470 N N . THR A 1 199 ? 5.669 -3.908 -29.569 1.00 72.81 199 THR A N 1
ATOM 1471 C CA . THR A 1 199 ? 6.598 -4.580 -30.491 1.00 72.81 199 THR A CA 1
ATOM 1472 C C . THR A 1 199 ? 7.754 -3.652 -30.883 1.00 72.81 199 THR A C 1
ATOM 1474 O O . THR A 1 199 ? 8.910 -4.071 -30.861 1.00 72.81 199 THR A O 1
ATOM 1477 N N . GLY A 1 200 ? 7.465 -2.378 -31.179 1.00 77.69 200 GLY A N 1
ATOM 1478 C CA . GLY A 1 200 ? 8.490 -1.374 -31.484 1.00 77.69 200 GLY A CA 1
ATOM 1479 C C . GLY A 1 200 ? 9.450 -1.130 -30.316 1.00 77.69 200 GLY A C 1
ATOM 1480 O O . GLY A 1 200 ? 10.666 -1.129 -30.512 1.00 77.69 200 GLY A O 1
ATOM 1481 N N . ALA A 1 201 ? 8.917 -1.008 -29.095 1.00 72.94 201 ALA A N 1
ATOM 1482 C CA . ALA A 1 201 ? 9.724 -0.862 -27.883 1.00 72.94 201 ALA A CA 1
ATOM 1483 C C . ALA A 1 201 ? 10.631 -2.085 -27.636 1.00 72.94 201 ALA A C 1
ATOM 1485 O O . ALA A 1 201 ? 11.812 -1.924 -27.327 1.00 72.94 201 ALA A O 1
ATOM 1486 N N . GLY A 1 202 ? 10.112 -3.301 -27.849 1.00 71.88 202 GLY A N 1
ATOM 1487 C CA . GLY A 1 202 ? 10.885 -4.542 -27.741 1.00 71.88 202 GLY A CA 1
ATOM 1488 C C . GLY A 1 202 ? 12.068 -4.596 -28.713 1.00 71.88 202 GLY A C 1
ATOM 1489 O O . GLY A 1 202 ? 13.190 -4.890 -28.299 1.00 71.88 202 GLY A O 1
ATOM 1490 N N . ILE A 1 203 ? 11.864 -4.244 -29.990 1.00 81.19 203 ILE A N 1
ATOM 1491 C CA . ILE A 1 203 ? 12.945 -4.209 -30.996 1.00 81.19 203 ILE A CA 1
ATOM 1492 C C . ILE A 1 203 ? 14.032 -3.206 -30.591 1.00 81.19 203 ILE A C 1
ATOM 1494 O O . ILE A 1 203 ? 15.215 -3.551 -30.597 1.00 81.19 203 ILE A O 1
ATOM 1498 N N . ALA A 1 204 ? 13.641 -1.987 -30.206 1.00 77.69 204 ALA A N 1
ATOM 1499 C CA . ALA A 1 204 ? 14.584 -0.948 -29.802 1.00 77.69 204 ALA A CA 1
ATOM 1500 C C . ALA A 1 204 ? 15.417 -1.369 -28.578 1.00 77.69 204 ALA A C 1
ATOM 1502 O O . ALA A 1 204 ? 16.640 -1.223 -28.591 1.00 77.69 204 ALA A O 1
ATOM 1503 N N . GLY A 1 205 ? 14.781 -1.960 -27.557 1.00 73.94 205 GLY A N 1
ATOM 1504 C CA . GLY A 1 205 ? 15.472 -2.469 -26.368 1.00 73.94 205 GLY A CA 1
ATOM 1505 C C . GLY A 1 205 ? 16.451 -3.603 -26.684 1.00 73.94 205 GLY A C 1
ATOM 1506 O O . GLY A 1 205 ? 17.592 -3.586 -26.222 1.00 73.94 205 GLY A O 1
ATOM 1507 N N . THR A 1 206 ? 16.044 -4.547 -27.538 1.00 76.31 206 THR A N 1
ATOM 1508 C CA . THR A 1 206 ? 16.893 -5.685 -27.931 1.00 76.31 206 THR A CA 1
ATOM 1509 C C . THR A 1 206 ? 18.123 -5.218 -28.718 1.00 76.31 206 THR A C 1
ATOM 1511 O O . THR A 1 206 ? 19.240 -5.649 -28.436 1.00 76.31 206 THR A O 1
ATOM 1514 N N . LEU A 1 207 ? 17.948 -4.287 -29.665 1.00 80.06 207 LEU A N 1
ATOM 1515 C CA . LEU A 1 207 ? 19.063 -3.702 -30.418 1.00 80.06 207 LEU A CA 1
ATOM 1516 C C . LEU A 1 207 ? 19.997 -2.883 -29.517 1.00 80.06 207 LEU A C 1
ATOM 1518 O O . LEU A 1 207 ? 21.215 -2.994 -29.650 1.00 80.06 207 LEU A O 1
ATOM 1522 N N . GLY A 1 208 ? 19.451 -2.114 -28.570 1.00 80.62 208 GLY A N 1
ATOM 1523 C CA . GLY A 1 208 ? 20.244 -1.375 -27.585 1.00 80.62 208 GLY A CA 1
ATOM 1524 C C . GLY A 1 208 ? 21.137 -2.290 -26.741 1.00 80.62 208 GLY A C 1
ATOM 1525 O O . GLY A 1 208 ? 22.329 -2.020 -26.590 1.00 80.62 208 GLY A O 1
ATOM 1526 N N . GLY A 1 209 ? 20.594 -3.416 -26.266 1.00 71.94 209 GLY A N 1
ATOM 1527 C CA . GLY A 1 209 ? 21.351 -4.432 -25.530 1.00 71.94 209 GLY A CA 1
ATOM 1528 C C . GLY A 1 209 ? 22.485 -5.056 -26.354 1.00 71.94 209 GLY A C 1
ATOM 1529 O O . GLY A 1 209 ? 23.615 -5.160 -25.873 1.00 71.94 209 GLY A O 1
ATOM 1530 N N . ILE A 1 210 ? 22.231 -5.384 -27.628 1.00 77.94 210 ILE A N 1
ATOM 1531 C CA . ILE A 1 210 ? 23.251 -5.921 -28.549 1.00 77.94 210 ILE A CA 1
ATOM 1532 C C . ILE A 1 210 ? 24.390 -4.914 -28.770 1.00 77.94 210 ILE A C 1
ATOM 1534 O O . ILE A 1 210 ? 25.562 -5.293 -28.730 1.00 77.94 210 ILE A O 1
ATOM 1538 N N . VAL A 1 211 ? 24.073 -3.629 -28.964 1.00 79.94 211 VAL A N 1
ATOM 1539 C CA . VAL A 1 211 ? 25.089 -2.573 -29.123 1.00 79.94 211 VAL A CA 1
ATOM 1540 C C . VAL A 1 211 ? 25.944 -2.441 -27.859 1.00 79.94 211 VAL A C 1
ATOM 1542 O O . VAL A 1 211 ? 27.167 -2.333 -27.959 1.00 79.94 211 VAL A O 1
ATOM 1545 N N . LEU A 1 212 ? 25.341 -2.515 -26.668 1.00 76.50 212 LEU A N 1
ATOM 1546 C CA . LEU A 1 212 ? 26.084 -2.504 -25.403 1.00 76.50 212 LEU A CA 1
ATOM 1547 C C . LEU A 1 212 ? 27.014 -3.718 -25.265 1.00 76.50 212 LEU A C 1
ATOM 1549 O O . LEU A 1 212 ? 28.162 -3.553 -24.849 1.00 76.50 212 LEU A O 1
ATOM 1553 N N . PHE A 1 213 ? 26.566 -4.912 -25.668 1.00 76.06 213 PHE A N 1
ATOM 1554 C CA . PHE A 1 213 ? 27.412 -6.109 -25.719 1.00 76.06 213 PHE A CA 1
ATOM 1555 C C . PHE A 1 213 ? 28.594 -5.946 -26.684 1.00 76.06 213 PHE A C 1
ATOM 1557 O O . PHE A 1 213 ? 29.727 -6.278 -26.330 1.00 76.06 213 PHE A O 1
ATOM 1564 N N . ALA A 1 214 ? 28.363 -5.386 -27.874 1.00 78.62 214 ALA A N 1
ATOM 1565 C CA . ALA A 1 214 ? 29.419 -5.135 -28.853 1.00 78.62 214 ALA A CA 1
ATOM 1566 C C . ALA A 1 214 ? 30.463 -4.128 -28.330 1.00 78.62 214 ALA A C 1
ATOM 1568 O O . ALA A 1 214 ? 31.669 -4.353 -28.457 1.00 78.62 214 ALA A O 1
ATOM 1569 N N . LEU A 1 215 ? 30.012 -3.054 -27.671 1.00 76.88 215 LEU A N 1
ATOM 1570 C CA . LEU A 1 215 ? 30.890 -2.059 -27.046 1.00 76.88 215 LEU A CA 1
ATOM 1571 C C . LEU A 1 215 ? 31.673 -2.627 -25.855 1.00 76.88 215 LEU A C 1
ATOM 1573 O O . LEU A 1 215 ? 32.816 -2.225 -25.627 1.00 76.88 215 LEU A O 1
ATOM 1577 N N . ALA A 1 216 ? 31.086 -3.563 -25.105 1.00 73.75 216 ALA A N 1
ATOM 1578 C CA . ALA A 1 216 ? 31.778 -4.265 -24.028 1.00 73.75 216 ALA A CA 1
ATOM 1579 C C . ALA A 1 216 ? 32.896 -5.174 -24.572 1.00 73.75 216 ALA A C 1
ATOM 1581 O O . ALA A 1 216 ? 33.992 -5.185 -24.015 1.00 73.75 216 ALA A O 1
ATOM 1582 N N . GLY A 1 217 ? 32.657 -5.869 -25.691 1.00 70.12 217 GLY A N 1
ATOM 1583 C CA . GLY A 1 217 ? 33.648 -6.737 -26.336 1.00 70.12 217 GLY A CA 1
ATOM 1584 C C . GLY A 1 217 ? 34.855 -5.989 -26.916 1.00 70.12 217 GLY A C 1
ATOM 1585 O O . GLY A 1 217 ? 35.977 -6.484 -26.841 1.00 70.12 217 GLY A O 1
ATOM 1586 N N . GLN A 1 218 ? 34.665 -4.769 -27.432 1.00 70.25 218 GLN A N 1
ATOM 1587 C CA . GLN A 1 218 ? 35.759 -3.967 -28.007 1.00 70.25 218 GLN A CA 1
ATOM 1588 C C . GLN A 1 218 ? 36.721 -3.367 -26.967 1.00 70.25 218 GLN A C 1
ATOM 1590 O O . GLN A 1 218 ? 37.821 -2.952 -27.322 1.00 70.25 218 GLN A O 1
ATOM 1595 N N . ARG A 1 219 ? 36.338 -3.322 -25.684 1.00 62.59 219 ARG A N 1
ATOM 1596 C CA . ARG A 1 219 ? 37.155 -2.757 -24.592 1.00 62.59 219 ARG A CA 1
ATOM 1597 C C . ARG A 1 219 ? 37.783 -3.822 -23.690 1.00 62.59 219 ARG A C 1
ATOM 1599 O O . ARG A 1 219 ? 38.124 -3.531 -22.549 1.00 62.59 219 ARG A O 1
ATOM 1606 N N . ALA A 1 220 ? 37.962 -5.043 -24.191 1.00 56.94 220 ALA A N 1
ATOM 1607 C CA . ALA A 1 220 ? 38.519 -6.178 -23.449 1.00 56.94 220 ALA A CA 1
ATOM 1608 C C . ALA A 1 220 ? 40.042 -6.097 -23.172 1.00 56.94 220 ALA A C 1
ATOM 1610 O O . ALA A 1 220 ? 40.716 -7.119 -23.087 1.00 56.94 220 ALA A O 1
ATOM 1611 N N . GLY A 1 221 ? 40.597 -4.894 -23.011 1.00 58.84 221 GLY A N 1
ATOM 1612 C CA . GLY A 1 221 ? 41.930 -4.677 -22.453 1.00 58.84 221 GLY A CA 1
ATOM 1613 C C . GLY A 1 221 ? 41.794 -3.866 -21.172 1.00 58.84 221 GLY A C 1
ATOM 1614 O O . GLY A 1 221 ? 41.120 -2.842 -21.197 1.00 58.84 221 GLY A O 1
ATOM 1615 N N . CYS A 1 222 ? 42.399 -4.312 -20.063 1.00 61.66 222 CYS A N 1
ATOM 1616 C CA . CYS A 1 222 ? 42.513 -3.501 -18.846 1.00 61.66 222 CYS A CA 1
ATOM 1617 C C . CYS A 1 222 ? 43.231 -2.196 -19.224 1.00 61.66 222 CYS A C 1
ATOM 1619 O O . CYS A 1 222 ? 44.434 -2.249 -19.497 1.00 61.66 222 CYS A O 1
ATOM 1621 N N . PRO A 1 223 ? 42.562 -1.027 -19.244 1.00 58.66 223 PRO A N 1
ATOM 1622 C CA . PRO A 1 223 ? 43.297 0.222 -19.246 1.00 58.66 223 PRO A CA 1
ATOM 1623 C C . PRO A 1 223 ? 44.047 0.225 -17.917 1.00 58.66 223 PRO A C 1
ATOM 1625 O O . PRO A 1 223 ? 43.419 0.090 -16.867 1.00 58.66 223 PRO A O 1
ATOM 1628 N N . THR A 1 224 ? 45.376 0.283 -17.953 1.00 58.34 224 THR A N 1
ATOM 1629 C CA . THR A 1 224 ? 46.180 0.460 -16.742 1.00 58.34 224 THR A CA 1
ATOM 1630 C C . THR A 1 224 ? 45.622 1.659 -15.991 1.00 58.34 224 THR A C 1
ATOM 1632 O O . THR A 1 224 ? 45.670 2.778 -16.503 1.00 58.34 224 THR A O 1
ATOM 1635 N N . ASP A 1 225 ? 45.034 1.412 -14.821 1.00 57.34 225 ASP A N 1
ATOM 1636 C CA . ASP A 1 225 ? 44.543 2.468 -13.949 1.00 57.34 225 ASP A CA 1
ATOM 1637 C C . ASP A 1 225 ? 45.738 3.379 -13.627 1.00 57.34 225 ASP A C 1
ATOM 1639 O O . ASP A 1 225 ? 46.726 2.893 -13.064 1.00 57.34 225 ASP A O 1
ATOM 1643 N N . PRO A 1 226 ? 45.709 4.679 -13.977 1.00 58.03 226 PRO A N 1
ATOM 1644 C CA . PRO A 1 226 ? 46.815 5.591 -13.690 1.00 58.03 226 PRO A CA 1
ATOM 1645 C C . PRO A 1 226 ? 47.105 5.727 -12.185 1.00 58.03 226 PRO A C 1
ATOM 1647 O O . PRO A 1 226 ? 48.106 6.334 -11.812 1.00 58.03 226 PRO A O 1
ATOM 1650 N N . ARG A 1 227 ? 46.250 5.171 -11.313 1.00 64.31 227 ARG A N 1
ATOM 1651 C CA . ARG A 1 227 ? 46.407 5.156 -9.852 1.00 64.31 227 ARG A CA 1
ATOM 1652 C C . ARG A 1 227 ? 46.886 3.817 -9.279 1.00 64.31 227 ARG A C 1
ATOM 1654 O O . ARG A 1 227 ? 46.963 3.690 -8.062 1.00 64.31 227 ARG A O 1
ATOM 1661 N N . GLY A 1 228 ? 47.214 2.830 -10.119 1.00 64.31 228 GLY A N 1
ATOM 1662 C CA . GLY A 1 228 ? 47.809 1.561 -9.676 1.00 64.31 228 GLY A CA 1
ATOM 1663 C C . GLY A 1 228 ? 46.870 0.639 -8.886 1.00 64.31 228 GLY A C 1
ATOM 1664 O O . GLY A 1 228 ? 47.346 -0.225 -8.152 1.00 64.31 228 GLY A O 1
ATOM 1665 N N . GLY A 1 229 ? 45.550 0.815 -9.008 1.00 69.56 229 GLY A N 1
ATOM 1666 C CA . GLY A 1 229 ? 44.564 -0.068 -8.386 1.00 69.56 229 GLY A CA 1
ATOM 1667 C C . GLY A 1 229 ? 44.470 -1.444 -9.068 1.00 69.56 229 GLY A C 1
ATOM 1668 O O . GLY A 1 229 ? 44.827 -1.584 -10.242 1.00 69.56 229 GLY A O 1
ATOM 1669 N N . PRO A 1 230 ? 43.981 -2.483 -8.360 1.00 60.84 230 PRO A N 1
ATOM 1670 C CA . PRO A 1 230 ? 43.723 -3.792 -8.957 1.00 60.84 230 PRO A CA 1
ATOM 1671 C C . PRO A 1 230 ? 42.713 -3.654 -10.105 1.00 60.84 230 PRO A C 1
ATOM 1673 O O . PRO A 1 230 ? 41.699 -2.973 -9.952 1.00 60.84 230 PRO A O 1
ATOM 1676 N N . CYS A 1 231 ? 42.980 -4.290 -11.255 1.00 63.88 231 CYS A N 1
ATOM 1677 C CA . CYS A 1 231 ? 42.083 -4.215 -12.412 1.00 63.88 231 CYS A CA 1
ATOM 1678 C C . CYS A 1 231 ? 40.715 -4.801 -12.032 1.00 63.88 231 CYS A C 1
ATOM 1680 O O . CYS A 1 231 ? 40.557 -6.016 -11.923 1.00 63.88 231 CYS A O 1
ATOM 1682 N N . ILE A 1 232 ? 39.725 -3.934 -11.805 1.00 60.69 232 ILE A N 1
ATOM 1683 C CA . ILE A 1 232 ? 38.346 -4.361 -11.581 1.00 60.69 232 ILE A CA 1
ATOM 1684 C C . ILE A 1 232 ? 37.807 -4.792 -12.950 1.00 60.69 232 ILE A C 1
ATOM 1686 O O . ILE A 1 232 ? 37.736 -3.955 -13.857 1.00 60.69 232 ILE A O 1
ATOM 1690 N N . PRO A 1 233 ? 37.445 -6.071 -13.148 1.00 57.59 233 PRO A N 1
ATOM 1691 C CA . PRO A 1 233 ? 36.981 -6.541 -14.442 1.00 57.59 233 PRO A CA 1
ATOM 1692 C C . PRO A 1 233 ? 35.721 -5.765 -14.844 1.00 57.59 233 PRO A C 1
ATOM 1694 O O . PRO A 1 233 ? 34.702 -5.809 -14.151 1.00 57.59 233 PRO A O 1
ATOM 1697 N N . LEU A 1 234 ? 35.776 -5.078 -15.995 1.00 57.72 234 LEU A N 1
ATOM 1698 C CA . LEU A 1 234 ? 34.661 -4.302 -16.570 1.00 57.72 234 LEU A CA 1
ATOM 1699 C C . LEU A 1 234 ? 33.366 -5.117 -16.752 1.00 57.72 234 LEU A C 1
ATOM 1701 O O . LEU A 1 234 ? 32.300 -4.536 -16.955 1.00 57.72 234 LEU A O 1
ATOM 1705 N N . VAL A 1 235 ? 33.457 -6.445 -16.641 1.00 56.47 235 VAL A N 1
ATOM 1706 C CA . VAL A 1 235 ? 32.360 -7.414 -16.702 1.00 56.47 235 VAL A CA 1
ATOM 1707 C C . VAL A 1 235 ? 31.166 -6.978 -15.845 1.00 56.47 235 VAL A C 1
ATOM 1709 O O . VAL A 1 235 ? 30.037 -6.991 -16.326 1.00 56.47 235 VAL A O 1
ATOM 1712 N N . TYR A 1 236 ? 31.384 -6.489 -14.621 1.00 57.12 236 TYR A N 1
ATOM 1713 C CA . TYR A 1 236 ? 30.270 -6.124 -13.736 1.00 57.12 236 TYR A CA 1
ATOM 1714 C C . TYR A 1 236 ? 29.557 -4.821 -14.113 1.00 57.12 236 TYR A C 1
ATOM 1716 O O . TYR A 1 236 ? 28.395 -4.641 -13.759 1.00 57.12 236 TYR A O 1
ATOM 1724 N N . ARG A 1 237 ? 30.215 -3.912 -14.843 1.00 64.75 237 ARG A N 1
ATOM 1725 C CA . ARG A 1 237 ? 29.671 -2.568 -15.094 1.00 64.75 237 ARG A CA 1
ATOM 1726 C C . ARG A 1 237 ? 28.897 -2.458 -16.406 1.00 64.75 237 ARG A C 1
ATOM 1728 O O . ARG A 1 237 ? 28.074 -1.560 -16.538 1.00 64.75 237 ARG A O 1
ATOM 1735 N N . THR A 1 238 ? 29.148 -3.348 -17.366 1.00 68.38 238 THR A N 1
ATOM 1736 C CA . THR A 1 238 ? 28.524 -3.281 -18.700 1.00 68.38 238 THR A CA 1
ATOM 1737 C C . THR A 1 238 ? 27.817 -4.565 -19.117 1.00 68.38 238 THR A C 1
ATOM 1739 O O . THR A 1 238 ? 26.782 -4.479 -19.772 1.00 68.38 238 THR A O 1
ATOM 1742 N N . VAL A 1 239 ? 28.301 -5.746 -18.715 1.00 72.00 239 VAL A N 1
ATOM 1743 C CA . VAL A 1 239 ? 27.719 -7.025 -19.164 1.00 72.00 239 VAL A CA 1
ATOM 1744 C C . VAL A 1 239 ? 26.397 -7.310 -18.460 1.00 72.00 239 VAL A C 1
ATOM 1746 O O . VAL A 1 239 ? 25.433 -7.694 -19.114 1.00 72.00 239 VAL A O 1
ATOM 1749 N N . VAL A 1 240 ? 26.317 -7.065 -17.149 1.00 73.12 240 VAL A N 1
ATOM 1750 C CA . VAL A 1 240 ? 25.076 -7.235 -16.373 1.00 73.12 240 VAL A CA 1
ATOM 1751 C C . VAL A 1 240 ? 23.936 -6.352 -16.913 1.00 73.12 240 VAL A C 1
ATOM 1753 O O . VAL A 1 240 ? 22.892 -6.903 -17.264 1.00 73.12 240 VAL A O 1
ATOM 1756 N N . PRO A 1 241 ? 24.100 -5.023 -17.081 1.00 71.81 241 PRO A N 1
ATOM 1757 C CA . PRO A 1 241 ? 23.037 -4.198 -17.657 1.00 71.81 241 PRO A CA 1
ATOM 1758 C C . PRO A 1 241 ? 22.740 -4.535 -19.128 1.00 71.81 241 PRO A C 1
ATOM 1760 O O . PRO A 1 241 ? 21.581 -4.464 -19.537 1.00 71.81 241 PRO A O 1
ATOM 1763 N N . ALA A 1 242 ? 23.732 -4.958 -19.923 1.00 72.38 242 ALA A N 1
ATOM 1764 C CA . ALA A 1 242 ? 23.493 -5.415 -21.296 1.00 72.38 242 ALA A CA 1
ATOM 1765 C C . ALA A 1 242 ? 22.647 -6.704 -21.338 1.00 72.38 242 ALA A C 1
ATOM 1767 O O . ALA A 1 242 ? 21.723 -6.816 -22.144 1.00 72.38 242 ALA A O 1
ATOM 1768 N N . ALA A 1 243 ? 22.905 -7.658 -20.439 1.00 75.94 243 ALA A N 1
ATOM 1769 C CA . ALA A 1 243 ? 22.120 -8.885 -20.322 1.00 75.94 243 ALA A CA 1
ATOM 1770 C C . ALA A 1 243 ? 20.674 -8.594 -19.894 1.00 75.94 243 ALA A C 1
ATOM 1772 O O . ALA A 1 243 ? 19.743 -9.096 -20.522 1.00 75.94 243 ALA A O 1
ATOM 1773 N N . ILE A 1 244 ? 20.485 -7.735 -18.885 1.00 79.94 244 ILE A N 1
ATOM 1774 C CA . ILE A 1 244 ? 19.155 -7.344 -18.394 1.00 79.94 244 ILE A CA 1
ATOM 1775 C C . ILE A 1 244 ? 18.360 -6.634 -19.497 1.00 79.94 244 ILE A C 1
ATOM 1777 O O . ILE A 1 244 ? 17.246 -7.043 -19.804 1.00 79.94 244 ILE A O 1
ATOM 1781 N N . THR A 1 245 ? 18.936 -5.619 -20.149 1.00 76.38 245 THR A N 1
ATOM 1782 C CA . THR A 1 245 ? 18.247 -4.870 -21.220 1.00 76.38 245 THR A CA 1
ATOM 1783 C C . THR A 1 245 ? 17.862 -5.758 -22.402 1.00 76.38 245 THR A C 1
ATOM 1785 O O . THR A 1 245 ? 16.752 -5.640 -22.922 1.00 76.38 245 THR A O 1
ATOM 1788 N N . THR A 1 246 ? 18.732 -6.698 -22.783 1.00 74.50 246 THR A N 1
ATOM 1789 C CA . THR A 1 246 ? 18.439 -7.662 -23.853 1.00 74.50 246 THR A CA 1
ATOM 1790 C C . THR A 1 246 ? 17.307 -8.612 -23.451 1.00 74.50 246 THR A C 1
ATOM 1792 O O . THR A 1 246 ? 16.371 -8.804 -24.225 1.00 74.50 246 THR A O 1
ATOM 1795 N N . ALA A 1 247 ? 17.349 -9.173 -22.237 1.00 78.50 247 ALA A N 1
ATOM 1796 C CA . ALA A 1 247 ? 16.317 -10.086 -21.742 1.00 78.50 247 ALA A CA 1
ATOM 1797 C C . ALA A 1 247 ? 14.942 -9.404 -21.651 1.00 78.50 247 ALA A C 1
ATOM 1799 O O . ALA A 1 247 ? 13.947 -9.949 -22.136 1.00 78.50 247 ALA A O 1
ATOM 1800 N N . THR A 1 248 ? 14.894 -8.180 -21.116 1.00 80.62 248 THR A N 1
ATOM 1801 C CA . THR A 1 248 ? 13.664 -7.381 -21.049 1.00 80.62 248 THR A CA 1
ATOM 1802 C C . THR A 1 248 ? 13.141 -7.045 -22.447 1.00 80.62 248 THR A C 1
ATOM 1804 O O . THR A 1 248 ? 11.944 -7.180 -22.701 1.00 80.62 248 THR A O 1
ATOM 1807 N N . GLY A 1 249 ? 14.023 -6.687 -23.390 1.00 75.44 249 GLY A N 1
ATOM 1808 C CA . GLY A 1 249 ? 13.653 -6.433 -24.786 1.00 75.44 249 GLY A CA 1
ATOM 1809 C C . GLY A 1 249 ? 12.970 -7.632 -25.453 1.00 75.44 249 GLY A C 1
ATOM 1810 O O . GLY A 1 249 ? 11.905 -7.480 -26.055 1.00 75.44 249 GLY A O 1
ATOM 1811 N N . VAL A 1 250 ? 13.523 -8.838 -25.273 1.00 79.94 250 VAL A N 1
ATOM 1812 C CA . VAL A 1 250 ? 12.953 -10.087 -25.811 1.00 79.94 250 VAL A CA 1
ATOM 1813 C C . VAL A 1 250 ? 11.595 -10.409 -25.179 1.00 79.94 250 VAL A C 1
ATOM 1815 O O . VAL A 1 250 ? 10.662 -10.786 -25.893 1.00 79.94 250 VAL A O 1
ATOM 1818 N N . ALA A 1 251 ? 11.449 -10.225 -23.864 1.00 78.50 251 ALA A N 1
ATOM 1819 C CA . ALA A 1 251 ? 10.185 -10.466 -23.168 1.00 78.50 251 ALA A CA 1
ATOM 1820 C C . ALA A 1 251 ? 9.065 -9.531 -23.665 1.00 78.50 251 ALA A C 1
ATOM 1822 O O . ALA A 1 251 ? 7.966 -9.988 -23.994 1.00 78.50 251 ALA A O 1
ATOM 1823 N N . VAL A 1 252 ? 9.360 -8.232 -23.796 1.00 78.56 252 VAL A N 1
ATOM 1824 C CA . VAL A 1 252 ? 8.410 -7.225 -24.301 1.00 78.56 252 VAL A CA 1
ATOM 1825 C C . VAL A 1 252 ? 8.031 -7.502 -25.759 1.00 78.56 252 VAL A C 1
ATOM 1827 O O . VAL A 1 252 ? 6.853 -7.416 -26.117 1.00 78.56 252 VAL A O 1
ATOM 1830 N N . LEU A 1 253 ? 8.997 -7.904 -26.591 1.00 76.69 253 LEU A N 1
ATOM 1831 C CA . LEU A 1 253 ? 8.746 -8.309 -27.974 1.00 76.69 253 LEU A CA 1
ATOM 1832 C C . LEU A 1 253 ? 7.771 -9.497 -28.044 1.00 76.69 253 LEU A C 1
ATOM 1834 O O . LEU A 1 253 ? 6.801 -9.460 -28.805 1.00 76.69 253 LEU A O 1
ATOM 1838 N N . GLY A 1 254 ? 7.990 -10.526 -27.219 1.00 79.19 254 GLY A N 1
ATOM 1839 C CA . GLY A 1 254 ? 7.112 -11.695 -27.136 1.00 79.19 254 GLY A CA 1
ATOM 1840 C C . GLY A 1 254 ? 5.679 -11.333 -26.730 1.00 79.19 254 GLY A C 1
ATOM 1841 O O . GLY A 1 254 ? 4.721 -11.771 -27.375 1.00 79.19 254 GLY A O 1
ATOM 1842 N N . ALA A 1 255 ? 5.521 -10.475 -25.717 1.00 77.25 255 ALA A N 1
ATOM 1843 C CA . ALA A 1 255 ? 4.214 -9.990 -25.274 1.00 77.25 255 ALA A CA 1
ATOM 1844 C C . ALA A 1 255 ? 3.491 -9.172 -26.363 1.00 77.25 255 ALA A C 1
ATOM 1846 O O . ALA A 1 255 ? 2.297 -9.381 -26.608 1.00 77.25 255 ALA A O 1
ATOM 1847 N N . GLY A 1 256 ? 4.214 -8.290 -27.065 1.00 72.81 256 GLY A N 1
ATOM 1848 C CA . GLY A 1 256 ? 3.685 -7.500 -28.180 1.00 72.81 256 GLY A CA 1
ATOM 1849 C C . GLY A 1 256 ? 3.154 -8.375 -29.319 1.00 72.81 256 GLY A C 1
ATOM 1850 O O . GLY A 1 256 ? 2.006 -8.214 -29.745 1.00 72.81 256 GLY A O 1
ATOM 1851 N N . ILE A 1 257 ? 3.938 -9.371 -29.748 1.00 78.50 257 ILE A N 1
ATOM 1852 C CA . ILE A 1 257 ? 3.525 -10.342 -30.775 1.00 78.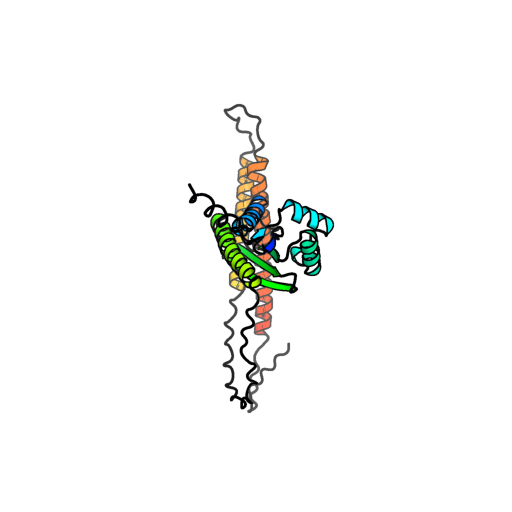50 257 ILE A CA 1
ATOM 1853 C C . ILE A 1 257 ? 2.279 -11.116 -30.317 1.00 78.50 257 ILE A C 1
ATOM 1855 O O . ILE A 1 257 ? 1.323 -11.259 -31.085 1.00 78.50 257 ILE A O 1
ATOM 1859 N N . GLY A 1 258 ? 2.246 -11.564 -29.057 1.00 80.56 258 GLY A N 1
ATOM 1860 C CA . GLY A 1 258 ? 1.094 -12.254 -28.473 1.00 80.56 258 GLY A CA 1
ATOM 1861 C C . GLY A 1 258 ? -0.195 -11.430 -28.548 1.00 80.56 258 GLY A C 1
ATOM 1862 O O . GLY A 1 258 ? -1.227 -11.926 -29.013 1.00 80.56 258 GLY A O 1
ATOM 1863 N N . LEU A 1 259 ? -0.133 -10.147 -28.177 1.00 79.31 259 LEU A N 1
ATOM 1864 C CA . LEU A 1 259 ? -1.265 -9.219 -28.262 1.00 79.31 259 LEU A CA 1
ATOM 1865 C C . LEU A 1 259 ? -1.753 -9.017 -29.701 1.00 79.31 259 LEU A C 1
ATOM 1867 O O . LEU A 1 259 ? -2.964 -9.032 -29.939 1.00 79.31 259 LEU A O 1
ATOM 1871 N N . VAL A 1 260 ? -0.844 -8.893 -30.673 1.00 75.94 260 VAL A N 1
ATOM 1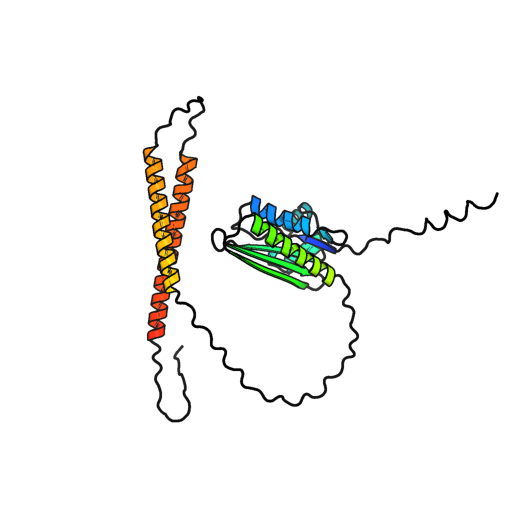872 C CA . VAL A 1 260 ? -1.208 -8.770 -32.096 1.00 75.94 260 VAL A CA 1
ATOM 1873 C C . VAL A 1 260 ? -1.919 -10.034 -32.595 1.00 75.94 260 VAL A C 1
ATOM 1875 O O . VAL A 1 260 ? -2.944 -9.937 -33.278 1.00 75.94 260 VAL A O 1
ATOM 1878 N N . VAL A 1 261 ? -1.439 -11.226 -32.221 1.00 84.38 261 VAL A N 1
ATOM 1879 C CA . VAL A 1 261 ? -2.066 -12.505 -32.603 1.00 84.38 261 VAL A CA 1
ATOM 1880 C C . VAL A 1 261 ? -3.460 -12.650 -31.984 1.00 84.38 261 VAL A C 1
ATOM 1882 O O . VAL A 1 261 ? -4.409 -13.016 -32.684 1.00 84.38 261 VAL A O 1
ATOM 1885 N N . VAL A 1 262 ? -3.621 -12.330 -30.696 1.00 82.62 262 VAL A N 1
ATOM 1886 C CA . VAL A 1 262 ? -4.929 -12.369 -30.016 1.00 82.62 262 VAL A CA 1
ATOM 1887 C C . VAL A 1 262 ? -5.887 -11.335 -30.612 1.00 82.62 262 VAL A C 1
ATOM 1889 O O . VAL A 1 262 ? -7.051 -11.655 -30.863 1.00 82.62 262 VAL A O 1
ATOM 1892 N N . GLY A 1 263 ? -5.399 -10.127 -30.903 1.00 79.50 263 GLY A N 1
ATOM 1893 C CA . GLY A 1 263 ? -6.164 -9.071 -31.564 1.00 79.50 263 GLY A CA 1
ATOM 1894 C C . GLY A 1 263 ? -6.692 -9.509 -32.930 1.00 79.50 263 GLY A C 1
ATOM 1895 O O . GLY A 1 263 ? -7.886 -9.376 -33.194 1.00 79.50 263 GLY A O 1
ATOM 1896 N N . ARG A 1 264 ? -5.844 -10.132 -33.762 1.00 82.81 264 ARG A N 1
ATOM 1897 C CA . ARG A 1 264 ? -6.252 -10.686 -35.067 1.00 82.81 264 ARG A CA 1
ATOM 1898 C C . ARG A 1 264 ? -7.301 -11.789 -34.933 1.00 82.81 264 ARG A C 1
ATOM 1900 O O . ARG A 1 264 ? -8.292 -11.768 -35.658 1.00 82.81 264 ARG A O 1
ATOM 1907 N N . LYS A 1 265 ? -7.134 -12.716 -33.981 1.00 82.00 265 LYS A N 1
ATOM 1908 C CA . LYS A 1 265 ? -8.123 -13.781 -33.729 1.00 82.00 265 LYS A CA 1
ATOM 1909 C C . LYS A 1 265 ? -9.476 -13.216 -33.285 1.00 82.00 265 LYS A C 1
ATOM 1911 O O . LYS A 1 265 ? -10.510 -13.722 -33.711 1.00 82.00 265 LYS A O 1
ATOM 1916 N N . ARG A 1 266 ? -9.487 -12.169 -32.453 1.00 81.94 266 ARG A N 1
ATOM 1917 C CA . ARG A 1 266 ? -10.726 -11.498 -32.024 1.00 81.94 266 ARG A CA 1
ATOM 1918 C C . ARG A 1 266 ? -11.390 -10.729 -33.164 1.00 81.94 266 ARG A C 1
ATOM 1920 O O . ARG A 1 266 ? -12.599 -10.851 -33.323 1.00 81.94 266 ARG A O 1
ATOM 1927 N N . ALA A 1 267 ? -10.617 -10.013 -33.980 1.00 78.69 267 ALA A N 1
ATOM 1928 C CA . ALA A 1 267 ? -11.137 -9.308 -35.151 1.00 78.69 267 ALA A CA 1
ATOM 1929 C C . ALA A 1 267 ? -11.790 -10.275 -36.154 1.00 78.69 267 ALA A C 1
ATOM 1931 O O . ALA A 1 267 ? -12.909 -10.028 -36.590 1.00 78.69 267 ALA A O 1
ATOM 1932 N N . ALA A 1 268 ? -11.153 -11.421 -36.424 1.00 77.62 268 ALA A N 1
ATOM 1933 C CA . ALA A 1 268 ? -11.709 -12.457 -37.298 1.00 77.62 268 ALA A CA 1
ATOM 1934 C C . ALA A 1 268 ? -13.022 -13.065 -36.761 1.00 77.62 268 ALA A C 1
ATOM 1936 O O . ALA A 1 268 ? -13.915 -13.398 -37.538 1.00 77.62 268 ALA A O 1
ATOM 1937 N N . ARG A 1 269 ? -13.168 -13.190 -35.432 1.00 78.44 269 ARG A N 1
ATOM 1938 C CA . ARG A 1 269 ? -14.427 -13.631 -34.802 1.00 78.44 269 ARG A CA 1
ATOM 1939 C C . ARG A 1 269 ? -15.511 -12.557 -34.863 1.00 78.44 269 ARG A C 1
ATOM 1941 O O . ARG A 1 269 ? -16.668 -12.891 -35.080 1.00 78.44 269 ARG A O 1
ATOM 1948 N N . ALA A 1 270 ? -15.149 -11.285 -34.708 1.00 73.19 270 ALA A N 1
ATOM 1949 C CA . ALA A 1 270 ? -16.100 -10.179 -34.789 1.00 73.19 270 ALA A CA 1
ATOM 1950 C C . ALA A 1 270 ? -16.698 -10.038 -36.199 1.00 73.19 270 ALA A C 1
ATOM 1952 O O . ALA A 1 270 ? -17.895 -9.810 -36.331 1.00 73.19 270 ALA A O 1
ATOM 1953 N N . THR A 1 271 ? -15.906 -10.261 -37.253 1.00 66.25 271 THR A N 1
ATOM 1954 C CA . THR A 1 271 ? -16.400 -10.251 -38.641 1.00 66.25 271 THR A CA 1
ATOM 1955 C C . THR A 1 271 ? -17.271 -11.460 -38.996 1.00 66.25 271 THR A C 1
ATOM 1957 O O . THR A 1 271 ? -17.992 -11.413 -39.987 1.00 66.25 271 THR A O 1
ATOM 1960 N N . ALA A 1 272 ? -17.236 -12.535 -38.200 1.00 64.19 272 ALA A N 1
ATOM 1961 C CA . ALA A 1 272 ? -18.103 -13.700 -38.390 1.00 64.19 272 ALA A CA 1
ATOM 1962 C C . ALA A 1 272 ? -19.529 -13.486 -37.845 1.00 64.19 272 ALA A C 1
ATOM 1964 O O . ALA A 1 272 ? -20.436 -14.239 -38.192 1.00 64.19 272 ALA A O 1
ATOM 1965 N N . ILE A 1 273 ? -19.749 -12.4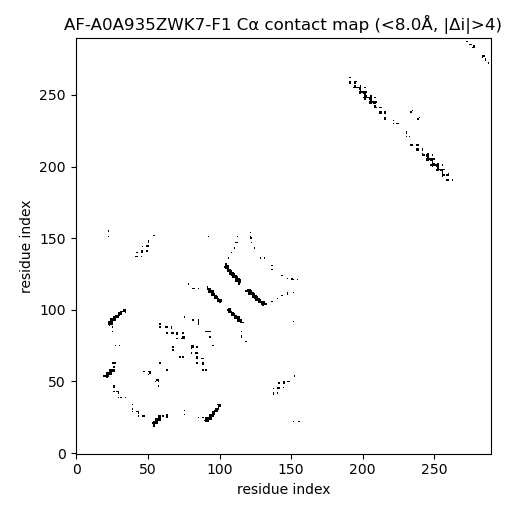52 -37.028 1.00 57.50 273 ILE A N 1
ATOM 1966 C CA . ILE A 1 273 ? -21.074 -12.065 -36.538 1.00 57.50 273 ILE A CA 1
ATOM 1967 C C . ILE A 1 273 ? -21.639 -11.039 -37.523 1.00 57.50 273 ILE A C 1
ATOM 1969 O O . ILE A 1 273 ? -21.620 -9.835 -37.280 1.00 57.50 273 ILE A O 1
ATOM 1973 N N . THR A 1 274 ? -22.102 -11.504 -38.682 1.00 54.09 274 THR A N 1
ATOM 1974 C CA . THR A 1 274 ? -22.917 -10.662 -39.563 1.00 54.09 274 THR A CA 1
ATOM 1975 C C . THR A 1 274 ? -24.328 -10.604 -38.978 1.00 54.09 274 THR A C 1
ATOM 1977 O O . THR A 1 274 ? -24.953 -11.655 -38.818 1.00 54.09 274 THR A O 1
ATOM 1980 N N . PRO A 1 275 ? -24.852 -9.419 -38.617 1.00 56.38 275 PRO A N 1
ATOM 1981 C CA . PRO A 1 275 ? -26.238 -9.311 -38.191 1.00 56.38 275 PRO A CA 1
ATOM 1982 C C . PRO A 1 275 ? -27.130 -9.681 -39.379 1.00 56.38 275 PRO A C 1
ATOM 1984 O O . PRO A 1 275 ? -27.202 -8.947 -40.364 1.00 56.38 275 PRO A O 1
ATOM 1987 N N . GLN A 1 276 ? -27.798 -10.834 -39.310 1.00 53.97 276 GLN A N 1
ATOM 1988 C CA . GLN A 1 276 ? -28.902 -11.110 -40.219 1.00 53.97 276 GLN A CA 1
ATOM 1989 C C . GLN A 1 276 ? -30.070 -10.225 -39.797 1.00 53.97 276 GLN A C 1
ATOM 1991 O O . GLN A 1 276 ? -30.710 -10.463 -38.773 1.00 53.97 276 GLN A O 1
ATOM 1996 N N . ALA A 1 277 ? -30.323 -9.178 -40.578 1.00 50.94 277 ALA A N 1
ATOM 1997 C CA . ALA A 1 277 ? -31.564 -8.433 -40.486 1.00 50.94 277 ALA A CA 1
ATOM 1998 C C . ALA A 1 277 ? -32.696 -9.365 -40.942 1.00 50.94 277 ALA A C 1
ATOM 2000 O O . ALA A 1 277 ? -32.868 -9.599 -42.136 1.00 50.94 277 ALA A O 1
ATOM 2001 N N . SER A 1 278 ? -33.427 -9.941 -39.987 1.00 53.16 278 SER A N 1
ATOM 2002 C CA . SER A 1 278 ? -34.705 -10.580 -40.286 1.00 53.16 278 SER A CA 1
ATOM 2003 C C . SER A 1 278 ? -35.724 -9.477 -40.555 1.00 53.16 278 SER A C 1
ATOM 2005 O O . SER A 1 278 ? -35.976 -8.643 -39.687 1.00 53.16 278 SER A O 1
ATOM 2007 N N . THR A 1 279 ? -36.284 -9.447 -41.762 1.00 53.84 279 THR A N 1
ATOM 2008 C CA . THR A 1 279 ? -37.326 -8.494 -42.174 1.00 53.84 279 THR A CA 1
ATOM 2009 C C . THR A 1 279 ? -38.730 -8.900 -41.721 1.00 53.84 279 THR A C 1
ATOM 2011 O O . THR A 1 279 ? -39.710 -8.321 -42.185 1.00 53.84 279 THR A O 1
ATOM 2014 N N . ASP A 1 280 ? -38.853 -9.848 -40.792 1.00 51.44 280 ASP A N 1
ATOM 2015 C CA . ASP A 1 280 ? -40.140 -10.269 -40.239 1.00 51.44 280 ASP A CA 1
ATOM 2016 C C . ASP A 1 280 ? -40.672 -9.240 -39.228 1.00 51.44 280 ASP A C 1
ATOM 2018 O O . ASP A 1 280 ? -40.618 -9.450 -38.024 1.00 51.44 280 ASP A O 1
ATOM 2022 N N . GLY A 1 281 ? -41.152 -8.105 -39.745 1.00 51.22 281 GLY A N 1
ATOM 2023 C CA . GLY A 1 281 ? -42.304 -7.299 -39.306 1.00 51.22 281 GLY A CA 1
ATOM 2024 C C . GLY A 1 281 ? -42.495 -6.825 -37.855 1.00 51.22 281 GLY A C 1
ATOM 2025 O O . GLY A 1 281 ? -43.193 -5.834 -37.667 1.00 51.22 281 GLY A O 1
ATOM 2026 N N . VAL A 1 282 ? -41.944 -7.454 -36.818 1.00 55.56 282 VAL A N 1
ATOM 2027 C CA . VAL A 1 282 ? -42.208 -7.117 -35.412 1.00 55.56 282 VAL A CA 1
ATOM 2028 C C . VAL A 1 282 ? -40.968 -7.435 -34.570 1.00 55.56 282 VAL A C 1
ATOM 2030 O O . VAL A 1 282 ? -40.779 -8.550 -34.097 1.00 55.56 282 VAL A O 1
ATOM 2033 N N . GLY A 1 283 ? -40.130 -6.422 -34.346 1.00 54.03 283 GLY A N 1
ATOM 2034 C CA . GLY A 1 283 ? -39.048 -6.472 -33.361 1.00 54.03 283 GLY A CA 1
ATOM 2035 C C . GLY A 1 283 ? -37.698 -6.933 -33.913 1.00 54.03 283 GLY A C 1
ATOM 2036 O O . GLY A 1 283 ? -37.541 -8.015 -34.472 1.00 54.03 283 GLY A O 1
ATOM 2037 N N . LEU A 1 284 ? -36.681 -6.095 -33.715 1.00 47.41 284 LEU A N 1
ATOM 2038 C CA . LEU A 1 284 ? -35.305 -6.368 -34.116 1.00 47.41 284 LEU A CA 1
ATOM 2039 C C . LEU A 1 284 ? -34.682 -7.377 -33.135 1.00 47.41 284 LEU A C 1
ATOM 2041 O O . LEU A 1 284 ? -34.141 -7.003 -32.098 1.00 47.41 284 LEU A O 1
ATOM 2045 N N . VAL A 1 285 ? -34.803 -8.674 -33.429 1.00 53.78 285 VAL A N 1
ATOM 2046 C CA . VAL A 1 285 ? -34.211 -9.744 -32.612 1.00 53.78 285 VAL A CA 1
ATOM 2047 C C . VAL A 1 285 ? -32.784 -10.017 -33.089 1.00 53.78 285 VAL A C 1
ATOM 2049 O O . VAL A 1 285 ? -32.568 -10.661 -34.114 1.00 53.78 285 VAL A O 1
ATOM 2052 N N . VAL A 1 286 ? -31.785 -9.567 -32.326 1.00 50.62 286 VAL A N 1
ATOM 2053 C CA . VAL A 1 286 ? -30.380 -9.936 -32.559 1.00 50.62 286 VAL A CA 1
ATOM 2054 C C . VAL A 1 286 ? -30.140 -11.337 -31.988 1.00 50.62 286 VAL A C 1
ATOM 2056 O O . VAL A 1 286 ? -29.893 -11.503 -30.796 1.00 50.62 286 VAL A O 1
ATOM 2059 N N . ARG A 1 287 ? -30.221 -12.376 -32.827 1.00 49.72 287 ARG A N 1
ATOM 2060 C CA . ARG A 1 287 ? -29.809 -13.742 -32.453 1.00 49.72 287 ARG A CA 1
ATOM 2061 C C . ARG A 1 287 ? -28.303 -13.908 -32.663 1.00 49.72 287 ARG A C 1
ATOM 2063 O O . ARG A 1 287 ? -27.854 -14.176 -33.773 1.00 49.72 287 ARG A O 1
ATOM 2070 N N . GLY A 1 288 ? -27.522 -13.776 -31.594 1.00 45.75 288 GLY A N 1
ATOM 2071 C CA . GLY A 1 288 ? -26.133 -14.240 -31.569 1.00 45.75 288 GLY A CA 1
ATOM 2072 C C . GLY A 1 288 ? -26.067 -15.728 -31.213 1.00 45.75 288 GLY A C 1
ATOM 2073 O O . GLY A 1 288 ? -26.650 -16.142 -30.213 1.00 45.75 288 GLY A O 1
ATOM 2074 N N . ARG A 1 289 ? -25.360 -16.541 -32.009 1.00 50.75 289 ARG A N 1
ATOM 2075 C CA . ARG A 1 289 ? -24.837 -17.834 -31.535 1.00 50.75 289 ARG A CA 1
ATOM 2076 C C . ARG A 1 289 ? -23.570 -17.529 -30.736 1.00 50.75 289 ARG A C 1
ATOM 2078 O O . ARG A 1 289 ? -22.587 -17.089 -31.330 1.00 50.75 289 ARG A O 1
ATOM 2085 N N . PHE A 1 290 ? -23.650 -17.686 -29.418 1.00 49.88 290 PHE A N 1
ATOM 2086 C CA . PHE A 1 290 ? -22.500 -17.622 -28.515 1.00 49.88 290 PHE A CA 1
ATOM 2087 C C . PHE A 1 290 ? -21.691 -18.916 -28.581 1.00 49.88 290 PHE A C 1
ATOM 2089 O O . PHE A 1 290 ? -22.325 -19.988 -28.721 1.00 49.88 290 PHE A O 1
#

Foldseek 3Di:
DPDDPPPVVVVVPPPPPPDDPAAEEEEDQEAEPPDDPVLSVLLRVLLQVLLDDPRYHYQDPVQLVVLCVVLDPPLLPDLVSVLSSCVSRVGQKYKYWYWYCPDVQKIWIWIWIAGNVVRDTLDIDTDIDHNDDSVRVSVVSSVVSVVVNVSVVVVPPPPPPPPPPPPPDDPDDDDPPDPDDPPPDPPDPQLQVVLVVLLVQLVVLQVVLVVLVVVLVVPPDQPCDPVNDDRDRCCVVRVVVSVVSNVVSVVSNVVSVVSNVVSVVVVVVVVVLDQDQDPPDDDRDRDDDD

Sequence (290 aa):
MITASLLLATLATLQPADDEPTAVVGVLPPVAPELAVDQRVLVFETIERELATAAIEVVPRERVDRALAELGAACGNDGGCRGRLATAIGARFVVTTAVAEPKSSDYTVRLEVHDLEQDRVVASFDDVCTICSEADLRRLVQERTLDAKLAIERAMMPAQTTGEPAVEPAPVAPRPVTPTAATVVAPRQPLLHAGWALTGAGIAGTLGGIVLFALAGQRAGCPTDPRGGPCIPLVYRTVVPAAITTATGVAVLGAGIGLVVVGRKRAARATAITPQASTDGVGLVVRGRF

Nearest PDB structures (foldseek):
  4pwz-assembly1_A  TM=7.445E-01  e=2.008E-05  Yersinia pestis CO92
  4r40-assembly2_C  TM=7.272E-01  e=2.384E-05  Yersinia pestis CO92
  2w8b-assembly1_A  TM=7.233E-01  e=8.389E-05  Escherichia coli
  6pnv-assembly1_A  TM=6.669E-01  e=3.558E-05  Salmonella enterica subsp. enterica serovar Typhimurium str. LT2-4
  2afb-assembly1_A  TM=4.520E-01  e=3.350E-01  Thermotoga maritima MSB8

Mean predicted aligned error: 17.53 Å

pLDDT: mean 77.23, std 15.88, range [45.75, 97.44]

Radius of gyration: 31.13 Å; Cα contacts (8 Å, |Δi|>4): 316; chains: 1; bounding box: 94×53×102 Å

Solvent-accessible surface area (backbone atoms only — not comparable to full-atom values): 17255 Å² total; per-residue (Å²): 143,86,84,75,78,76,74,65,70,70,65,72,72,69,60,76,78,78,74,74,83,52,46,31,30,36,70,51,81,60,54,34,89,78,53,55,72,70,56,51,49,50,55,49,54,47,43,55,59,63,46,45,50,97,56,26,42,61,52,57,64,71,56,51,55,52,45,38,67,76,74,42,100,59,40,87,83,34,70,72,46,40,48,52,44,25,63,73,67,66,25,50,31,40,37,41,36,36,40,45,59,90,40,95,46,25,40,37,43,34,41,36,35,32,36,58,88,74,74,39,75,72,42,78,47,79,47,77,43,75,76,47,52,73,67,50,51,51,49,52,52,48,56,50,29,50,53,49,44,54,40,50,56,58,67,67,47,72,77,73,75,71,80,67,74,83,71,74,78,69,86,74,71,84,71,82,81,72,80,74,75,77,76,78,73,73,80,76,77,68,59,52,60,58,14,51,55,36,32,54,51,9,52,53,33,31,54,51,14,52,52,43,47,54,58,52,64,76,57,79,59,86,73,78,52,95,81,75,60,81,84,74,69,65,57,75,77,44,50,53,59,20,51,50,39,27,53,51,9,52,52,39,28,52,52,11,52,50,42,41,54,53,41,52,55,50,52,58,54,56,69,67,63,66,83,71,81,73,84,69,90,71,73,93,71,85,83,76,89,127